Protein AF-A0A2D6M2W5-F1 (afdb_monomer_lite)

Secondary structure (DSSP, 8-state):
----SSHHHHHHHHHHH----HHHHHHHHT--HHHHHHHHTTSS-TTPPP--TTTTTSS-HHHHHHHHS-TTPPPPPPPPSSPPPPPPP--PPPPPGGGSTHHHHHHHHHHHH-TTS-HHHHHHHHT--HHHHHHHHTT-STTGGG-----TTTTTSS-HHHHHHHHHHHHHHHHHHHHHHHHHHTS--------------------------------------------PPP------------------------------------PPP----PPP--------

Structure (mmCIF, N/CA/C/O backbone):
data_AF-A0A2D6M2W5-F1
#
_entry.id   AF-A0A2D6M2W5-F1
#
loop_
_atom_site.group_PDB
_atom_site.id
_atom_site.type_symbol
_atom_site.label_atom_id
_atom_site.label_alt_id
_atom_site.label_comp_id
_atom_site.label_asym_id
_atom_site.label_entity_id
_atom_site.label_seq_id
_atom_site.pdbx_PDB_ins_code
_atom_site.Cartn_x
_atom_site.Cartn_y
_atom_site.Cartn_z
_atom_site.occupancy
_atom_site.B_iso_or_equiv
_atom_site.auth_seq_id
_atom_site.auth_comp_id
_atom_site.auth_asym_id
_atom_site.auth_atom_id
_atom_site.pdbx_PDB_model_num
ATOM 1 N N . MET A 1 1 ? -2.678 -3.634 -17.746 1.00 58.44 1 MET A N 1
ATOM 2 C CA . MET A 1 1 ? -2.059 -4.482 -18.785 1.00 58.44 1 MET A CA 1
ATOM 3 C C . MET A 1 1 ? -0.830 -5.139 -18.174 1.00 58.44 1 MET A C 1
ATOM 5 O O . MET A 1 1 ? -0.305 -4.559 -17.225 1.00 58.44 1 MET A O 1
ATOM 9 N N . PRO A 1 2 ? -0.433 -6.349 -18.601 1.00 66.25 2 PRO A N 1
ATOM 10 C CA . PRO A 1 2 ? 0.830 -6.943 -18.159 1.00 66.25 2 PRO A CA 1
ATOM 11 C C . PRO A 1 2 ? 1.978 -5.961 -18.434 1.00 66.25 2 PRO A C 1
ATOM 13 O O . PRO A 1 2 ? 2.001 -5.336 -19.487 1.00 66.25 2 PRO A O 1
ATOM 16 N N . SER A 1 3 ? 2.867 -5.783 -17.459 1.00 78.00 3 SER A N 1
ATOM 17 C CA . SER A 1 3 ? 4.044 -4.913 -17.564 1.00 78.00 3 SER A CA 1
ATOM 18 C C . SER A 1 3 ? 5.284 -5.786 -17.672 1.00 78.00 3 SER A C 1
ATOM 20 O O . SER A 1 3 ? 5.393 -6.777 -16.943 1.00 78.00 3 SER A O 1
ATOM 22 N N . LEU A 1 4 ? 6.231 -5.402 -18.529 1.00 83.38 4 LEU A N 1
ATOM 23 C CA . LEU A 1 4 ? 7.560 -6.008 -18.546 1.00 83.38 4 LEU A CA 1
ATOM 24 C C . LEU A 1 4 ? 8.272 -5.773 -17.208 1.00 83.38 4 LEU A C 1
ATOM 26 O O . LEU A 1 4 ? 8.123 -4.718 -16.589 1.00 83.38 4 LEU A O 1
ATOM 30 N N . LEU A 1 5 ? 9.052 -6.764 -16.765 1.00 81.81 5 LEU A N 1
ATOM 31 C CA . LEU A 1 5 ? 9.808 -6.683 -15.509 1.00 81.81 5 LEU A CA 1
ATOM 32 C C . LEU A 1 5 ? 11.013 -5.735 -15.628 1.00 81.81 5 LEU A C 1
ATOM 34 O O . LEU A 1 5 ? 11.299 -4.995 -14.691 1.00 81.81 5 LEU A O 1
ATOM 38 N N . MET A 1 6 ? 11.710 -5.754 -16.772 1.00 89.62 6 MET A N 1
ATOM 39 C CA . MET A 1 6 ? 12.883 -4.914 -17.050 1.00 89.62 6 MET A CA 1
ATOM 40 C C . MET A 1 6 ? 12.826 -4.336 -18.477 1.00 89.62 6 MET A C 1
ATOM 42 O O . MET A 1 6 ? 13.515 -4.832 -19.367 1.00 89.62 6 MET A O 1
ATOM 46 N N . PRO A 1 7 ? 12.030 -3.277 -18.718 1.00 90.19 7 PRO A N 1
ATOM 47 C CA . PRO A 1 7 ? 11.733 -2.794 -20.070 1.00 90.19 7 PRO A CA 1
ATOM 48 C C . PRO A 1 7 ? 12.973 -2.339 -20.855 1.00 90.19 7 PRO A C 1
ATOM 50 O O . PRO A 1 7 ? 13.085 -2.638 -22.039 1.00 90.19 7 PRO A O 1
ATOM 53 N N . LYS A 1 8 ? 13.949 -1.685 -20.207 1.00 91.25 8 LYS A N 1
ATOM 54 C CA . LYS A 1 8 ? 15.189 -1.241 -20.876 1.00 91.25 8 LYS A CA 1
ATOM 55 C C . LYS A 1 8 ? 16.110 -2.402 -21.261 1.00 91.25 8 LYS A C 1
ATOM 57 O O . LYS A 1 8 ? 16.621 -2.424 -22.372 1.00 91.25 8 LYS A O 1
ATOM 62 N N . ALA A 1 9 ? 16.294 -3.383 -20.376 1.00 91.75 9 ALA A N 1
ATOM 63 C CA . ALA A 1 9 ? 17.125 -4.556 -20.664 1.00 91.75 9 ALA A CA 1
ATOM 64 C C . ALA A 1 9 ? 16.493 -5.451 -21.742 1.00 91.75 9 ALA A C 1
ATOM 66 O O . ALA A 1 9 ? 17.194 -5.989 -22.595 1.00 91.75 9 ALA A O 1
ATOM 67 N N . THR A 1 10 ? 15.165 -5.580 -21.731 1.00 92.50 10 THR A N 1
ATOM 68 C CA . THR A 1 10 ? 14.427 -6.282 -22.784 1.00 92.50 10 THR A CA 1
ATOM 69 C C . THR A 1 10 ? 14.499 -5.536 -24.117 1.00 92.50 10 THR A C 1
ATOM 71 O O . THR A 1 10 ? 14.680 -6.179 -25.143 1.00 92.50 10 THR A O 1
ATOM 74 N N . ALA A 1 11 ? 14.435 -4.198 -24.118 1.00 93.50 11 ALA A N 1
ATOM 75 C CA . ALA A 1 11 ? 14.618 -3.397 -25.330 1.00 93.50 11 ALA A CA 1
ATOM 76 C C . ALA A 1 11 ? 16.001 -3.607 -25.967 1.00 93.50 11 ALA A C 1
ATOM 78 O O . ALA A 1 11 ? 16.061 -3.863 -27.163 1.00 93.50 11 ALA A O 1
ATOM 79 N N . VAL A 1 12 ? 17.084 -3.577 -25.176 1.00 93.81 12 VAL A N 1
ATOM 80 C CA . VAL A 1 12 ? 18.452 -3.872 -25.660 1.00 93.81 12 VAL A CA 1
ATOM 81 C C . VAL A 1 12 ? 18.497 -5.243 -26.337 1.00 93.81 12 VAL A C 1
ATOM 83 O O . VAL A 1 12 ? 18.949 -5.367 -27.468 1.00 93.81 12 VAL A O 1
ATOM 86 N N . TRP A 1 13 ? 17.947 -6.270 -25.682 1.00 93.69 13 TRP A N 1
ATOM 87 C CA . TRP A 1 13 ? 17.936 -7.616 -26.251 1.00 93.69 13 TRP A CA 1
ATOM 88 C C . TRP A 1 13 ? 17.122 -7.702 -27.551 1.00 93.69 13 TRP A C 1
ATOM 90 O O . TRP A 1 13 ? 17.576 -8.324 -28.507 1.00 93.69 13 TRP A O 1
ATOM 100 N N . LEU A 1 14 ? 15.938 -7.081 -27.602 1.00 93.50 14 LEU A N 1
ATOM 101 C CA . LEU A 1 14 ? 15.069 -7.104 -28.783 1.00 93.50 14 LEU A CA 1
ATOM 102 C C . LEU A 1 14 ? 15.699 -6.380 -29.976 1.00 93.50 14 LEU A C 1
ATOM 104 O O . LEU A 1 14 ? 15.618 -6.897 -31.086 1.00 93.50 14 LEU A O 1
ATOM 108 N N . VAL A 1 15 ? 16.348 -5.236 -29.752 1.00 93.31 15 VAL A N 1
ATOM 109 C CA . VAL A 1 15 ? 17.057 -4.490 -30.804 1.00 93.31 15 VAL A CA 1
ATOM 110 C C . VAL A 1 15 ? 18.187 -5.328 -31.413 1.00 93.31 15 VAL A C 1
ATOM 112 O O . VAL A 1 15 ? 18.347 -5.334 -32.629 1.00 93.31 15 VAL A O 1
ATOM 115 N N . ASP A 1 16 ? 18.918 -6.086 -30.590 1.00 92.00 16 ASP A N 1
ATOM 116 C CA . ASP A 1 16 ? 20.070 -6.872 -31.051 1.00 92.00 16 ASP A CA 1
ATOM 117 C C . ASP A 1 16 ? 19.694 -8.237 -31.661 1.00 92.00 16 ASP A C 1
ATOM 119 O O . ASP A 1 16 ? 20.451 -8.788 -32.462 1.00 92.00 16 ASP A O 1
ATOM 123 N N . ASN A 1 17 ? 18.558 -8.826 -31.262 1.00 92.88 17 ASN A N 1
ATOM 124 C CA . ASN A 1 17 ? 18.219 -10.226 -31.570 1.00 92.88 17 ASN A CA 1
ATOM 125 C C . ASN A 1 17 ? 16.972 -10.405 -32.452 1.00 92.88 17 ASN A C 1
ATOM 127 O O . ASN A 1 17 ? 16.641 -11.545 -32.787 1.00 92.88 17 ASN A O 1
ATOM 131 N N . THR A 1 18 ? 16.266 -9.329 -32.808 1.00 93.31 18 THR A N 1
ATOM 132 C CA . THR A 1 18 ? 15.033 -9.385 -33.617 1.00 93.31 18 THR A CA 1
ATOM 133 C C . THR A 1 18 ? 15.035 -8.318 -34.707 1.00 93.31 18 THR A C 1
ATOM 135 O O . THR A 1 18 ? 15.756 -7.329 -34.610 1.00 93.31 18 THR A O 1
ATOM 138 N N . THR A 1 19 ? 14.205 -8.487 -35.739 1.00 93.44 19 THR A N 1
ATOM 139 C CA . THR A 1 19 ? 14.012 -7.466 -36.791 1.00 93.44 19 THR A CA 1
ATOM 140 C C . THR A 1 19 ? 12.752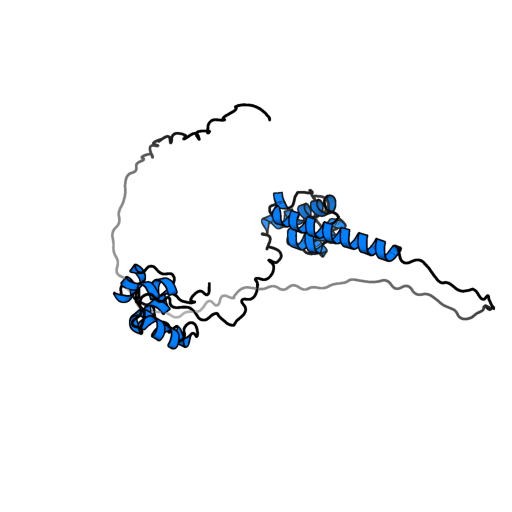 -6.624 -36.576 1.00 93.44 19 THR A C 1
ATOM 142 O O . THR A 1 19 ? 12.166 -6.121 -37.536 1.00 93.44 19 THR A O 1
ATOM 145 N N . LEU A 1 20 ? 12.295 -6.501 -35.327 1.00 93.06 20 LEU A N 1
ATOM 146 C CA . LEU A 1 20 ? 11.132 -5.690 -34.975 1.00 93.06 20 LEU A CA 1
ATOM 147 C C . LEU A 1 20 ? 11.406 -4.201 -35.207 1.00 93.06 20 LEU A C 1
ATOM 149 O O . LEU A 1 20 ? 12.521 -3.709 -35.034 1.00 93.06 20 LEU A O 1
ATOM 153 N N . THR A 1 21 ? 10.362 -3.457 -35.563 1.00 93.94 21 THR A N 1
ATOM 154 C CA . THR A 1 21 ? 10.462 -2.003 -35.722 1.00 93.94 21 THR A CA 1
ATOM 155 C C . THR A 1 21 ? 10.626 -1.310 -34.367 1.00 93.94 21 THR A C 1
ATOM 157 O O . THR A 1 21 ? 10.130 -1.780 -33.337 1.00 93.94 21 THR A O 1
ATOM 160 N N . PHE A 1 22 ? 11.276 -0.143 -34.353 1.00 93.75 22 PHE A N 1
ATOM 161 C CA . PHE A 1 22 ? 11.458 0.629 -33.120 1.00 93.75 22 PHE A CA 1
ATOM 162 C C . PHE A 1 22 ? 10.131 1.014 -32.461 1.00 93.75 22 PHE A C 1
ATOM 164 O O . PHE A 1 22 ? 10.045 1.014 -31.236 1.00 93.75 22 PHE A O 1
ATOM 171 N N . ASP A 1 23 ? 9.081 1.255 -33.250 1.00 93.00 23 ASP A N 1
ATOM 172 C CA . ASP A 1 23 ? 7.743 1.553 -32.734 1.00 93.00 23 ASP A CA 1
ATOM 173 C C . ASP A 1 23 ? 7.098 0.337 -32.052 1.00 93.00 23 ASP A C 1
ATOM 175 O O . ASP A 1 23 ? 6.445 0.485 -31.017 1.00 93.00 23 ASP A O 1
ATOM 179 N N . GLN A 1 24 ? 7.306 -0.877 -32.575 1.00 93.19 24 GLN A N 1
ATOM 180 C CA . GLN A 1 24 ? 6.833 -2.112 -31.939 1.00 93.19 24 GLN A CA 1
ATOM 181 C C . GLN A 1 24 ? 7.523 -2.345 -30.588 1.00 93.19 24 GLN A C 1
ATOM 183 O O . GLN A 1 24 ? 6.852 -2.625 -29.591 1.00 93.19 24 GLN A O 1
ATOM 188 N N . ILE A 1 25 ? 8.848 -2.172 -30.532 1.00 93.12 25 ILE A N 1
ATOM 189 C CA . ILE A 1 25 ? 9.631 -2.319 -29.294 1.00 93.12 25 ILE A CA 1
ATOM 190 C C . ILE A 1 25 ? 9.252 -1.222 -28.285 1.00 93.12 25 ILE A C 1
ATOM 192 O O . ILE A 1 25 ? 9.053 -1.508 -27.104 1.00 93.12 25 ILE A O 1
ATOM 196 N N . ALA A 1 26 ? 9.081 0.020 -28.744 1.00 93.00 26 ALA A N 1
ATOM 197 C CA . ALA A 1 26 ? 8.657 1.157 -27.929 1.00 93.00 26 ALA A CA 1
ATOM 198 C C . ALA A 1 26 ? 7.294 0.910 -27.268 1.00 93.00 26 ALA A C 1
ATOM 200 O O . ALA A 1 26 ? 7.154 1.054 -26.051 1.00 93.00 26 ALA A O 1
ATOM 201 N N . LYS A 1 27 ? 6.302 0.452 -28.044 1.00 91.31 27 LYS A N 1
ATOM 202 C CA . LYS A 1 27 ? 4.967 0.103 -27.532 1.00 91.31 27 LYS A CA 1
ATOM 203 C C . LYS A 1 27 ? 5.020 -1.019 -26.498 1.00 91.31 27 LYS A C 1
ATOM 205 O O . LYS A 1 27 ? 4.376 -0.908 -25.453 1.00 91.31 27 LYS A O 1
ATOM 210 N N . LEU A 1 28 ? 5.801 -2.067 -26.762 1.00 91.19 28 LEU A N 1
ATOM 211 C CA . LEU A 1 28 ? 5.948 -3.215 -25.868 1.00 91.19 28 LEU A CA 1
ATOM 212 C C . LEU A 1 28 ? 6.609 -2.832 -24.536 1.00 91.19 28 LEU A C 1
ATOM 214 O O . LEU A 1 28 ? 6.124 -3.223 -23.474 1.00 91.19 28 LEU A O 1
ATOM 218 N N . CYS A 1 29 ? 7.701 -2.066 -24.593 1.00 91.25 29 CYS A N 1
ATOM 219 C CA . CYS A 1 29 ? 8.474 -1.639 -23.426 1.00 91.25 29 CYS A CA 1
ATOM 220 C C . CYS A 1 29 ? 7.920 -0.381 -22.741 1.00 91.25 29 CYS A C 1
ATOM 222 O O . CYS A 1 29 ? 8.459 0.018 -21.710 1.00 91.25 29 CYS A O 1
ATOM 224 N N . GLN A 1 30 ? 6.864 0.230 -23.295 1.00 91.69 30 GLN A N 1
ATOM 225 C CA . GLN A 1 30 ? 6.338 1.540 -22.892 1.00 91.69 30 GLN A CA 1
ATOM 226 C C . GLN A 1 30 ? 7.442 2.612 -22.805 1.00 91.69 30 GLN A C 1
ATOM 228 O O . GLN A 1 30 ? 7.472 3.424 -21.881 1.00 91.69 30 GLN A O 1
ATOM 233 N N . LEU A 1 31 ? 8.354 2.589 -23.778 1.00 91.75 31 LEU A N 1
ATOM 234 C CA . LEU A 1 31 ? 9.428 3.566 -23.963 1.00 91.75 31 LEU A CA 1
ATOM 235 C C . LEU A 1 31 ? 9.138 4.412 -25.203 1.00 91.75 31 LEU A C 1
ATOM 237 O O . LEU A 1 31 ? 8.327 4.029 -26.045 1.00 91.75 31 LEU A O 1
ATOM 241 N N . HIS A 1 32 ? 9.791 5.564 -25.331 1.00 93.56 32 HIS A N 1
ATOM 242 C CA . HIS A 1 32 ? 9.671 6.367 -26.548 1.00 93.56 32 HIS A CA 1
ATOM 243 C C . HIS A 1 32 ? 10.524 5.763 -27.678 1.00 93.56 32 HIS A C 1
ATOM 245 O O . HIS A 1 32 ? 11.599 5.224 -27.421 1.00 93.56 32 HIS A O 1
ATOM 251 N N . SER A 1 33 ? 10.106 5.891 -28.943 1.00 92.81 33 SER A N 1
ATOM 252 C CA . SER A 1 33 ? 10.871 5.374 -30.095 1.00 92.81 33 SER A CA 1
ATOM 253 C C . SER A 1 33 ? 12.293 5.947 -30.171 1.00 92.81 33 SER A C 1
ATOM 255 O O . SER A 1 33 ? 13.232 5.222 -30.480 1.00 92.81 33 SER A O 1
ATOM 257 N N . LEU A 1 34 ? 12.474 7.213 -29.776 1.00 93.62 34 LEU A N 1
ATOM 258 C CA . LEU A 1 34 ? 13.795 7.848 -29.628 1.00 93.62 34 LEU A CA 1
ATOM 259 C C . LEU A 1 34 ? 14.687 7.174 -28.572 1.00 93.62 34 LEU A C 1
ATOM 261 O O . LEU A 1 34 ? 15.896 7.122 -28.754 1.00 93.62 34 LEU A O 1
ATOM 265 N N . GLU A 1 35 ? 14.121 6.648 -27.480 1.00 91.75 35 GLU A N 1
ATOM 266 C CA . GLU A 1 35 ? 14.911 5.908 -26.485 1.00 91.75 35 GLU A CA 1
ATOM 267 C C . GLU A 1 35 ? 15.369 4.562 -27.048 1.00 91.75 35 GLU A C 1
ATOM 269 O O . GLU A 1 35 ? 16.492 4.142 -26.790 1.00 91.75 35 GLU A O 1
ATOM 274 N N . ILE A 1 36 ? 14.522 3.900 -27.843 1.00 93.81 36 ILE A N 1
ATOM 275 C CA . ILE A 1 36 ? 14.887 2.663 -28.545 1.00 93.81 36 ILE A CA 1
ATOM 276 C C . ILE A 1 36 ? 15.967 2.938 -29.595 1.00 93.81 36 ILE A C 1
ATOM 278 O O . ILE A 1 36 ? 16.919 2.171 -29.698 1.00 93.81 36 ILE A O 1
ATOM 282 N N . GLN A 1 37 ? 15.865 4.055 -30.316 1.00 93.75 37 GLN A N 1
ATOM 283 C CA . GLN A 1 37 ? 16.897 4.491 -31.253 1.00 93.75 37 GLN A CA 1
ATOM 284 C C . GLN A 1 37 ? 18.224 4.767 -30.531 1.00 93.75 37 GLN A C 1
ATOM 286 O O . GLN A 1 37 ? 19.250 4.240 -30.935 1.00 93.75 37 GLN A O 1
ATOM 291 N N . ALA A 1 38 ? 18.205 5.486 -29.407 1.00 92.19 38 ALA A N 1
ATOM 292 C CA . ALA A 1 38 ? 19.409 5.740 -28.612 1.00 92.19 38 ALA A CA 1
ATOM 293 C C . ALA A 1 38 ? 20.012 4.458 -27.996 1.00 92.19 38 ALA A C 1
ATOM 295 O O . ALA A 1 38 ? 21.214 4.387 -27.739 1.00 92.19 38 ALA A O 1
ATOM 296 N N . ILE A 1 39 ? 19.192 3.428 -27.749 1.00 91.56 39 ILE A N 1
ATOM 297 C CA . ILE A 1 39 ? 19.657 2.086 -27.367 1.00 91.56 39 ILE A CA 1
ATOM 298 C C . ILE A 1 39 ? 20.338 1.391 -28.553 1.00 91.56 39 ILE A C 1
ATOM 300 O O . ILE A 1 39 ? 21.408 0.816 -28.359 1.00 91.56 39 ILE A O 1
ATOM 304 N N . ALA A 1 40 ? 19.752 1.475 -29.751 1.00 90.69 40 ALA A N 1
ATOM 305 C CA . ALA A 1 40 ? 20.322 0.927 -30.983 1.00 90.69 40 ALA A CA 1
ATOM 306 C C . ALA A 1 40 ? 21.644 1.610 -31.372 1.00 90.69 40 ALA A C 1
ATOM 308 O O . ALA A 1 40 ? 22.578 0.945 -31.810 1.00 90.69 40 ALA A O 1
ATOM 309 N N . ASP A 1 41 ? 21.746 2.919 -31.134 1.00 90.94 41 ASP A N 1
ATOM 310 C CA . ASP A 1 41 ? 22.959 3.713 -31.350 1.00 90.94 41 ASP A CA 1
ATOM 311 C C . ASP A 1 41 ? 24.025 3.484 -30.252 1.00 90.94 41 ASP A C 1
ATOM 313 O O . ASP A 1 41 ? 25.157 3.955 -30.367 1.00 90.94 41 ASP A O 1
ATOM 317 N N . GLY A 1 42 ? 23.694 2.747 -29.182 1.00 87.31 42 GLY A N 1
ATOM 318 C CA . GLY A 1 42 ? 24.618 2.405 -28.094 1.00 87.31 42 GLY A CA 1
ATOM 319 C C . GLY A 1 42 ? 24.831 3.500 -27.038 1.00 87.31 42 GLY A C 1
ATOM 320 O O . GLY A 1 42 ? 25.660 3.340 -26.141 1.00 87.31 42 GLY A O 1
ATOM 321 N N . GLU A 1 43 ? 24.087 4.607 -27.102 1.00 83.12 43 GLU A N 1
ATOM 322 C CA . GLU A 1 43 ? 24.263 5.779 -26.231 1.00 83.12 43 GLU A CA 1
ATOM 323 C C . GLU A 1 43 ? 23.738 5.528 -24.805 1.00 83.12 43 GLU A C 1
ATOM 325 O O . GLU A 1 43 ? 24.380 5.884 -23.817 1.00 83.12 43 GLU A O 1
ATOM 330 N N . VAL A 1 44 ? 22.585 4.859 -24.681 1.00 74.75 44 VAL A N 1
ATOM 331 C CA . VAL A 1 44 ? 21.884 4.652 -23.393 1.00 74.75 44 VAL A CA 1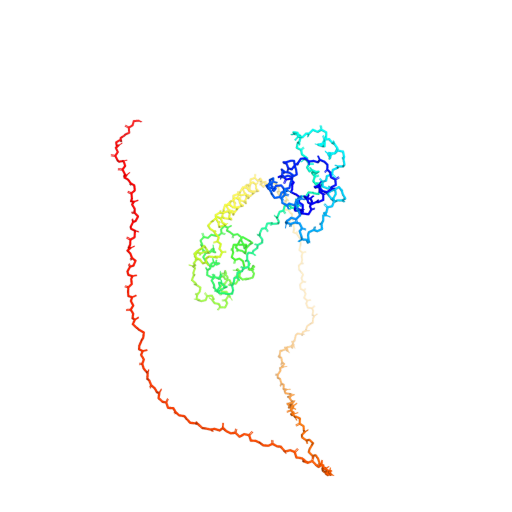
ATOM 332 C C . VAL A 1 44 ? 22.120 3.252 -22.808 1.00 74.75 44 VAL A C 1
ATOM 334 O O . VAL A 1 44 ? 21.904 3.021 -21.617 1.00 74.75 44 VAL A O 1
ATOM 337 N N . SER A 1 45 ? 22.583 2.304 -23.623 1.00 68.69 45 SER A N 1
ATOM 338 C CA . SER A 1 45 ? 22.782 0.898 -23.241 1.00 68.69 45 SER A CA 1
ATOM 339 C C . SER A 1 45 ? 24.138 0.615 -22.586 1.00 68.69 45 SER A C 1
ATOM 341 O O . SER A 1 45 ? 24.380 -0.512 -22.152 1.00 68.69 45 SER A O 1
ATOM 343 N N . SER A 1 46 ? 25.001 1.627 -22.448 1.00 74.06 46 SER A N 1
ATOM 344 C CA . SER A 1 46 ? 26.313 1.520 -21.800 1.00 74.06 46 SER A CA 1
ATOM 345 C C . SER A 1 46 ? 26.187 1.002 -20.356 1.00 74.06 46 SER A C 1
ATOM 347 O O . SER A 1 46 ? 25.911 1.754 -19.425 1.00 74.06 46 SER A O 1
ATOM 349 N N . GLY A 1 47 ? 26.374 -0.310 -20.172 1.00 79.75 47 GLY A N 1
ATOM 350 C CA . GLY A 1 47 ? 26.303 -1.003 -18.879 1.00 79.75 47 GLY A CA 1
ATOM 351 C C . GLY A 1 47 ? 25.016 -1.792 -18.603 1.00 79.75 47 GLY A C 1
ATOM 352 O O . GLY A 1 47 ? 24.916 -2.412 -17.543 1.00 79.75 47 GLY A O 1
ATOM 353 N N . ILE A 1 48 ? 24.045 -1.820 -19.524 1.00 84.69 48 ILE A N 1
ATOM 354 C CA . ILE A 1 48 ? 22.822 -2.627 -19.386 1.00 84.69 48 ILE A CA 1
ATOM 355 C C . ILE A 1 48 ? 22.993 -3.935 -20.162 1.00 84.69 48 ILE A C 1
ATOM 357 O O . ILE A 1 48 ? 23.099 -3.936 -21.384 1.00 84.69 48 ILE A O 1
ATOM 361 N N . ILE A 1 49 ? 22.985 -5.064 -19.453 1.00 87.06 49 ILE A N 1
ATOM 362 C CA . ILE A 1 49 ? 23.015 -6.393 -20.073 1.00 87.06 49 ILE A CA 1
ATOM 363 C C . ILE A 1 49 ? 21.611 -6.716 -20.596 1.00 87.06 49 ILE A C 1
ATOM 365 O O . ILE A 1 49 ? 20.645 -6.696 -19.828 1.00 87.06 49 ILE A O 1
ATOM 369 N N . GLY A 1 50 ? 21.504 -7.011 -21.894 1.00 88.62 50 GLY A N 1
ATOM 370 C CA . GLY A 1 50 ? 20.248 -7.407 -22.526 1.00 88.62 50 GLY A CA 1
ATOM 371 C C . GLY A 1 50 ? 19.667 -8.672 -21.890 1.00 88.62 50 GLY A C 1
ATOM 372 O O . GLY A 1 50 ? 20.375 -9.662 -21.702 1.00 88.62 50 GLY A O 1
ATOM 373 N N . LEU A 1 51 ? 18.376 -8.640 -21.557 1.00 89.75 51 LEU A N 1
ATOM 374 C CA . LEU A 1 51 ? 17.665 -9.767 -20.953 1.00 89.75 51 LEU A CA 1
ATOM 375 C C . LEU A 1 51 ? 16.660 -10.355 -21.943 1.00 89.75 51 LEU A C 1
ATOM 377 O O . LEU A 1 51 ? 15.742 -9.656 -22.373 1.00 89.75 51 LEU A O 1
ATOM 381 N N . ASP A 1 52 ? 16.802 -11.648 -22.235 1.00 92.00 52 ASP A N 1
ATOM 382 C CA . ASP A 1 52 ? 15.926 -12.378 -23.153 1.00 92.00 52 ASP A CA 1
ATOM 383 C C . ASP A 1 52 ? 14.487 -12.512 -22.596 1.00 92.00 52 ASP A C 1
ATOM 385 O O . ASP A 1 52 ? 14.273 -13.212 -21.596 1.00 92.00 52 ASP A O 1
ATOM 389 N N . PRO A 1 53 ? 13.475 -11.889 -23.234 1.00 89.69 53 PRO A N 1
ATOM 390 C CA . PRO A 1 53 ? 12.077 -11.985 -22.819 1.00 89.69 53 PRO A CA 1
ATOM 391 C C . PRO A 1 53 ? 11.442 -13.358 -23.087 1.00 89.69 53 PRO A C 1
ATOM 393 O O . PRO A 1 53 ? 10.435 -13.688 -22.453 1.00 89.69 53 PRO A O 1
ATOM 396 N N . ILE A 1 54 ? 12.010 -14.167 -23.990 1.00 90.75 54 ILE A N 1
ATOM 397 C CA . ILE A 1 54 ? 11.549 -15.530 -24.285 1.00 90.75 54 ILE A CA 1
ATOM 398 C C . ILE A 1 54 ? 11.952 -16.456 -23.142 1.00 90.75 54 ILE A C 1
ATOM 400 O O . ILE A 1 54 ? 11.112 -17.159 -22.580 1.00 90.75 54 ILE A O 1
ATOM 404 N N . SER A 1 55 ? 13.225 -16.404 -22.742 1.00 89.12 55 SER A N 1
ATOM 405 C CA . SER A 1 55 ? 13.741 -17.166 -21.599 1.00 89.12 55 SER A CA 1
ATOM 406 C C . SER A 1 55 ? 13.032 -16.804 -20.288 1.00 89.12 55 SER A C 1
ATOM 408 O O . SER A 1 55 ? 12.828 -17.664 -19.434 1.00 89.12 55 SER A O 1
ATOM 410 N N . ASN A 1 56 ? 12.589 -15.549 -20.147 1.00 84.88 56 ASN A N 1
ATOM 411 C CA . ASN A 1 56 ? 11.807 -15.081 -19.000 1.00 84.88 56 ASN A CA 1
ATOM 412 C C . ASN A 1 56 ? 10.312 -15.459 -19.056 1.00 84.88 56 ASN A C 1
ATOM 414 O O . ASN A 1 56 ? 9.563 -15.113 -18.140 1.00 84.88 56 ASN A O 1
ATOM 418 N N . GLY A 1 57 ? 9.855 -16.120 -20.126 1.00 86.62 57 GLY A N 1
ATOM 419 C CA . GLY A 1 57 ? 8.454 -16.502 -20.317 1.00 86.62 57 GLY A CA 1
ATOM 420 C C . GLY A 1 57 ? 7.499 -15.313 -20.470 1.00 86.62 57 GLY A C 1
ATOM 421 O O . GLY A 1 57 ? 6.321 -15.434 -20.139 1.00 86.62 57 GLY A O 1
ATOM 422 N N . GLN A 1 58 ? 7.999 -14.158 -20.921 1.00 87.69 58 GLN A N 1
ATOM 423 C CA . GLN A 1 58 ? 7.210 -12.939 -21.145 1.00 87.69 58 GLN A CA 1
ATOM 424 C C . GLN A 1 58 ? 6.735 -12.820 -22.599 1.00 87.69 58 GLN A C 1
ATOM 426 O O . GLN A 1 58 ? 5.655 -12.279 -22.837 1.00 87.69 58 GLN A O 1
ATOM 431 N N . LEU A 1 59 ? 7.505 -13.365 -23.549 1.00 89.94 59 LEU A N 1
ATOM 432 C CA . LEU A 1 59 ? 7.170 -13.457 -24.974 1.00 89.94 59 LEU A CA 1
ATOM 433 C C . LEU A 1 59 ? 7.335 -14.884 -25.497 1.00 89.94 59 LEU A C 1
ATOM 435 O O . LEU A 1 59 ? 8.156 -15.652 -24.996 1.00 89.94 59 LEU A O 1
ATOM 439 N N . THR A 1 60 ? 6.578 -15.235 -26.536 1.00 90.94 60 THR A N 1
ATOM 440 C CA . THR A 1 60 ? 6.815 -16.461 -27.306 1.00 90.94 60 THR A CA 1
ATOM 441 C C . THR A 1 60 ? 7.636 -16.145 -28.552 1.00 90.94 60 THR A C 1
ATOM 443 O O . THR A 1 60 ? 7.562 -15.054 -29.116 1.00 90.94 60 THR A O 1
ATOM 446 N N . ARG A 1 61 ? 8.414 -17.125 -29.025 1.00 91.12 61 ARG A N 1
ATOM 447 C CA . ARG A 1 61 ? 9.139 -16.992 -30.297 1.00 91.12 61 ARG A CA 1
ATOM 448 C C . ARG A 1 61 ? 8.187 -16.853 -31.489 1.00 91.12 61 ARG A C 1
ATOM 450 O O . ARG A 1 61 ? 8.495 -16.129 -32.424 1.00 91.12 61 ARG A O 1
ATOM 457 N N . GLU A 1 62 ? 7.036 -17.519 -31.434 1.00 91.12 62 GLU A N 1
ATOM 458 C CA . GLU A 1 62 ? 5.985 -17.430 -32.457 1.00 91.12 62 GLU A CA 1
ATOM 459 C C . GLU A 1 62 ? 5.454 -16.000 -32.605 1.00 91.12 62 GLU A C 1
ATOM 461 O O . GLU A 1 62 ? 5.251 -15.530 -33.721 1.00 91.12 62 GLU A O 1
ATOM 466 N N . GLU A 1 63 ? 5.290 -15.293 -31.486 1.00 90.81 63 GLU A N 1
ATOM 467 C CA . GLU A 1 63 ? 4.810 -13.914 -31.468 1.00 90.81 63 GLU A CA 1
ATOM 468 C C . GLU A 1 63 ? 5.822 -12.939 -32.079 1.00 90.81 63 GLU A C 1
ATOM 470 O O . GLU A 1 63 ? 5.446 -12.063 -32.855 1.00 90.81 63 GLU A O 1
ATOM 475 N N . ILE A 1 64 ? 7.116 -13.123 -31.792 1.00 91.69 64 ILE A N 1
ATOM 476 C CA . ILE A 1 64 ? 8.181 -12.322 -32.411 1.00 91.69 64 ILE A CA 1
ATOM 477 C C . ILE A 1 64 ? 8.167 -12.523 -33.929 1.00 91.69 64 ILE A C 1
ATOM 479 O O . ILE A 1 64 ? 8.086 -11.545 -34.662 1.00 91.69 64 ILE A O 1
ATOM 483 N N . VAL A 1 65 ? 8.138 -13.773 -34.403 1.00 92.62 65 VAL A N 1
ATOM 484 C CA . VAL A 1 65 ? 8.121 -14.083 -35.845 1.00 92.62 65 VAL A CA 1
ATOM 485 C C . VAL A 1 65 ? 6.879 -13.510 -36.540 1.00 92.62 65 VAL A C 1
ATOM 487 O O . VAL A 1 65 ? 6.967 -13.016 -37.664 1.00 92.62 65 VAL A O 1
ATOM 490 N N . ARG A 1 66 ? 5.713 -13.534 -35.877 1.00 92.50 66 ARG A N 1
ATOM 491 C CA . ARG A 1 66 ? 4.478 -12.917 -36.387 1.00 92.50 66 ARG A CA 1
ATOM 492 C C . ARG A 1 66 ? 4.650 -11.412 -36.602 1.00 92.50 66 ARG A C 1
ATOM 494 O O . ARG A 1 66 ? 4.228 -10.899 -37.635 1.00 92.50 66 ARG A O 1
ATOM 501 N N . CYS A 1 67 ? 5.262 -10.723 -35.642 1.00 91.94 67 CYS A N 1
ATOM 502 C CA . CYS A 1 67 ? 5.463 -9.275 -35.686 1.00 91.94 67 CYS A CA 1
ATOM 503 C C . CYS A 1 67 ? 6.657 -8.848 -36.555 1.00 91.94 67 CYS A C 1
ATOM 505 O O . CYS A 1 67 ? 6.653 -7.735 -37.072 1.00 91.94 67 CYS A O 1
ATOM 507 N N . GLU A 1 68 ? 7.643 -9.719 -36.780 1.00 91.31 68 GLU A N 1
ATOM 508 C CA . GLU A 1 68 ? 8.726 -9.488 -37.749 1.00 91.31 68 GLU A CA 1
ATOM 509 C C . GLU A 1 68 ? 8.207 -9.473 -39.197 1.00 91.31 68 GLU A C 1
ATOM 511 O O . GLU A 1 68 ? 8.735 -8.747 -40.038 1.00 91.31 68 GLU A O 1
ATOM 516 N N . GLY A 1 69 ? 7.157 -10.248 -39.493 1.00 90.69 69 GLY A N 1
ATOM 517 C CA . GLY A 1 69 ? 6.520 -10.282 -40.812 1.00 90.69 69 GLY A CA 1
ATOM 518 C C . GLY A 1 69 ? 5.535 -9.140 -41.087 1.00 90.69 69 GLY A C 1
ATOM 519 O O . GLY A 1 69 ? 5.186 -8.914 -42.246 1.00 90.69 69 GLY A O 1
ATOM 520 N N . ASP A 1 70 ? 5.083 -8.425 -40.053 1.00 91.75 70 ASP A N 1
ATOM 521 C CA . ASP A 1 70 ? 4.114 -7.332 -40.166 1.00 91.75 70 ASP A CA 1
ATOM 522 C C . ASP A 1 70 ? 4.529 -6.139 -39.283 1.00 91.75 70 ASP A C 1
ATOM 524 O O . ASP A 1 70 ? 4.336 -6.178 -38.065 1.00 91.75 70 ASP A O 1
ATOM 528 N N . PRO A 1 71 ? 5.038 -5.039 -39.869 1.00 87.19 71 PRO A N 1
ATOM 529 C CA . PRO A 1 71 ? 5.492 -3.873 -39.111 1.00 87.19 71 PRO A CA 1
ATOM 530 C C . PRO A 1 71 ? 4.350 -3.111 -38.421 1.00 87.19 71 PRO A C 1
ATOM 532 O O . PRO A 1 71 ? 4.608 -2.273 -37.558 1.00 87.19 71 PRO A O 1
ATOM 535 N N . THR A 1 72 ? 3.090 -3.363 -38.795 1.00 87.81 72 THR A N 1
ATOM 536 C CA . THR A 1 72 ? 1.916 -2.727 -38.175 1.00 87.81 72 THR A CA 1
ATOM 537 C C . THR A 1 72 ? 1.366 -3.520 -36.993 1.00 87.81 72 THR A C 1
ATOM 539 O O . THR A 1 72 ? 0.597 -2.977 -36.196 1.00 87.81 72 THR A O 1
ATOM 542 N N . ALA A 1 73 ? 1.775 -4.783 -36.849 1.00 87.75 73 ALA A N 1
ATOM 543 C CA . ALA A 1 73 ? 1.336 -5.649 -35.770 1.00 87.75 73 ALA A CA 1
ATOM 544 C C . ALA A 1 73 ? 1.929 -5.217 -34.424 1.00 87.75 73 ALA A C 1
ATOM 546 O O . ALA A 1 73 ? 3.107 -4.882 -34.320 1.00 87.75 73 ALA A O 1
ATOM 547 N N . GLU A 1 74 ? 1.122 -5.271 -33.367 1.00 87.62 74 GLU A N 1
ATOM 548 C CA . GLU A 1 74 ? 1.580 -5.007 -32.003 1.00 87.62 74 GLU A CA 1
ATOM 549 C C . GLU A 1 74 ? 2.001 -6.316 -31.326 1.00 87.62 74 GLU A C 1
ATOM 551 O O . GLU A 1 74 ? 1.323 -7.338 -31.469 1.00 87.62 74 GLU A O 1
ATOM 556 N N . VAL A 1 75 ? 3.138 -6.281 -30.623 1.00 88.94 75 VAL A N 1
ATOM 557 C CA . VAL A 1 75 ? 3.676 -7.422 -29.870 1.00 88.94 75 VAL A CA 1
ATOM 558 C C . VAL A 1 75 ? 2.948 -7.513 -28.532 1.00 88.94 75 VAL A C 1
ATOM 560 O O . VAL A 1 75 ? 2.992 -6.573 -27.734 1.00 88.94 75 VAL A O 1
ATOM 563 N N . GLU A 1 76 ? 2.302 -8.645 -28.265 1.00 87.75 76 GLU A N 1
ATOM 564 C CA . GLU A 1 76 ? 1.560 -8.866 -27.026 1.00 87.75 76 GLU A CA 1
ATOM 565 C C . GLU A 1 76 ? 2.347 -9.713 -26.016 1.00 87.75 76 GLU A C 1
ATOM 567 O O . GLU A 1 76 ? 2.905 -10.766 -26.325 1.00 87.75 76 GLU A O 1
ATOM 572 N N . LEU A 1 77 ? 2.353 -9.270 -24.755 1.00 88.00 77 LEU A N 1
ATOM 573 C CA . LEU A 1 77 ? 2.935 -10.032 -23.650 1.00 88.00 77 LEU A CA 1
ATOM 574 C C . LEU A 1 77 ? 2.057 -11.221 -23.271 1.00 88.00 77 LEU A C 1
ATOM 576 O O . LEU A 1 77 ? 0.828 -11.116 -23.175 1.00 88.00 77 LEU A O 1
ATOM 580 N N . ILE A 1 78 ? 2.707 -12.325 -22.911 1.00 86.19 78 ILE A N 1
ATOM 581 C CA . ILE A 1 78 ? 2.029 -13.477 -22.323 1.00 86.19 78 ILE A CA 1
ATOM 582 C C . ILE A 1 78 ? 1.369 -13.032 -21.013 1.00 86.19 78 ILE A C 1
ATOM 584 O O . ILE A 1 78 ? 2.011 -12.478 -20.117 1.00 86.19 78 ILE A O 1
ATOM 588 N N . LYS A 1 79 ? 0.062 -13.287 -20.876 1.00 74.38 79 LYS A N 1
ATOM 589 C CA . LYS A 1 79 ? -0.658 -13.032 -19.623 1.00 74.38 79 LYS A CA 1
ATOM 590 C C . LYS A 1 79 ? -0.082 -13.953 -18.543 1.00 74.38 79 LYS A C 1
ATOM 592 O O . LYS A 1 79 ? -0.186 -15.172 -18.698 1.00 74.38 79 LYS A O 1
ATOM 597 N N . PRO A 1 80 ? 0.502 -13.420 -17.453 1.00 66.38 80 PRO A N 1
ATOM 598 C CA . PRO A 1 80 ? 1.047 -14.268 -16.407 1.00 66.38 80 PRO A CA 1
ATOM 599 C C . PRO A 1 80 ? -0.079 -15.118 -15.810 1.00 66.38 80 PRO A C 1
ATOM 601 O O . PRO A 1 80 ? -1.093 -14.593 -15.355 1.00 66.38 80 PRO A O 1
ATOM 604 N N . TYR A 1 81 ? 0.111 -16.439 -15.808 1.00 61.34 81 TYR A N 1
ATOM 605 C CA . TYR A 1 81 ? -0.827 -17.403 -15.217 1.00 61.34 81 TYR A CA 1
ATOM 606 C C . TYR A 1 81 ? -0.894 -17.296 -13.683 1.00 61.34 81 TYR A C 1
ATOM 608 O O . TYR A 1 81 ? -1.791 -17.847 -13.049 1.00 61.34 81 TYR A O 1
ATOM 616 N N . ILE A 1 82 ? 0.050 -16.578 -13.066 1.00 69.50 82 ILE A N 1
ATOM 617 C CA . ILE A 1 82 ? 0.107 -16.418 -11.616 1.00 69.50 82 ILE A CA 1
ATOM 618 C C . ILE A 1 82 ? -0.915 -15.349 -11.201 1.00 69.50 82 ILE A C 1
ATOM 620 O O . ILE A 1 82 ? -0.746 -14.180 -11.561 1.00 69.50 82 ILE A O 1
ATOM 624 N N . PRO A 1 83 ? -1.961 -15.709 -10.432 1.00 65.88 83 PRO A N 1
ATOM 625 C CA . PRO A 1 83 ? -2.909 -14.733 -9.921 1.00 65.88 83 PRO A CA 1
ATOM 626 C C . PRO A 1 83 ? -2.166 -13.759 -9.007 1.00 65.88 83 PRO A C 1
ATOM 628 O O . PRO A 1 83 ? -1.575 -14.160 -8.003 1.00 65.88 83 PRO A O 1
ATOM 631 N N . VAL A 1 84 ? -2.186 -12.475 -9.367 1.00 68.69 84 VAL A N 1
ATOM 632 C CA . VAL A 1 84 ? -1.636 -11.404 -8.532 1.00 68.69 84 VAL A CA 1
ATOM 633 C C . VAL A 1 84 ? -2.373 -11.441 -7.189 1.00 68.69 84 VAL A C 1
ATOM 635 O O . VAL A 1 84 ? -3.597 -11.288 -7.180 1.00 68.69 84 VAL A O 1
ATOM 638 N N . PRO A 1 85 ? -1.683 -11.658 -6.054 1.00 70.25 85 PRO A N 1
ATOM 639 C CA . PRO A 1 85 ? -2.337 -11.656 -4.755 1.00 70.25 85 PRO A CA 1
ATOM 640 C C . PRO A 1 85 ? -2.964 -10.285 -4.503 1.00 70.25 85 PRO A C 1
ATOM 642 O O . PRO A 1 85 ? -2.273 -9.265 -4.561 1.00 70.25 85 PRO A O 1
ATOM 645 N N . GLU A 1 86 ? -4.262 -10.248 -4.206 1.00 74.56 86 GLU A N 1
ATOM 646 C CA . GLU A 1 86 ? -4.916 -9.009 -3.795 1.00 74.56 86 GLU A CA 1
ATOM 647 C C . GLU A 1 86 ? -4.199 -8.435 -2.565 1.00 74.56 86 GLU A C 1
ATOM 649 O O . GLU A 1 86 ? -3.880 -9.152 -1.607 1.00 74.56 86 GLU A O 1
ATOM 654 N N . ALA A 1 87 ? -3.910 -7.131 -2.597 1.00 70.94 87 ALA A N 1
ATOM 655 C CA . ALA A 1 87 ? -3.213 -6.460 -1.511 1.00 70.94 87 ALA A CA 1
ATOM 656 C C . ALA A 1 87 ? -3.969 -6.682 -0.192 1.00 70.94 87 ALA A C 1
ATOM 658 O O . ALA A 1 87 ? -5.149 -6.342 -0.069 1.00 70.94 87 ALA A O 1
ATOM 659 N N . LYS A 1 88 ? -3.280 -7.252 0.806 1.00 68.94 88 LYS A N 1
ATOM 660 C CA . LYS A 1 88 ? -3.850 -7.505 2.135 1.00 68.94 88 LYS A CA 1
ATOM 661 C C . LYS A 1 88 ? -4.487 -6.219 2.678 1.00 68.94 88 LYS A C 1
ATOM 663 O O . LYS A 1 88 ? -3.915 -5.137 2.497 1.00 68.94 88 LYS A O 1
ATOM 668 N N . PRO A 1 89 ? -5.636 -6.309 3.374 1.00 64.81 89 PRO A N 1
ATOM 669 C CA . PRO A 1 89 ? -6.268 -5.136 3.954 1.00 64.81 89 PRO A CA 1
ATOM 670 C C . PRO A 1 89 ? -5.254 -4.413 4.838 1.00 64.81 89 PRO A C 1
ATOM 672 O O . PRO A 1 89 ? -4.610 -5.038 5.684 1.00 64.81 89 PRO A O 1
ATOM 675 N N . LYS A 1 90 ? -5.099 -3.103 4.610 1.00 67.62 90 LYS A N 1
ATOM 676 C CA . LYS A 1 90 ? -4.182 -2.251 5.372 1.00 67.62 90 LYS A CA 1
ATOM 677 C C . LYS A 1 90 ? -4.446 -2.483 6.864 1.00 67.62 90 LYS A C 1
ATOM 679 O O . LYS A 1 90 ? -5.539 -2.197 7.355 1.00 67.62 90 LYS A O 1
ATOM 684 N N . GLY A 1 91 ? -3.467 -3.076 7.548 1.00 68.56 91 GLY A N 1
ATOM 685 C CA . GLY A 1 91 ? -3.517 -3.314 8.987 1.00 68.56 91 GLY A CA 1
ATOM 686 C C . GLY A 1 91 ? -3.547 -2.001 9.769 1.00 68.56 91 GLY A C 1
ATOM 687 O O . GLY A 1 91 ? -3.497 -0.913 9.192 1.00 68.56 91 GLY A O 1
ATOM 688 N N . ALA A 1 92 ? -3.624 -2.098 11.097 1.00 68.56 92 ALA A N 1
ATOM 689 C CA . ALA A 1 92 ? -3.536 -0.926 11.962 1.00 68.56 92 ALA A CA 1
ATOM 690 C C . ALA A 1 92 ? -2.269 -0.116 11.627 1.00 68.56 92 ALA A C 1
ATOM 692 O O . ALA A 1 92 ? -1.164 -0.662 11.618 1.00 68.56 92 ALA A O 1
ATOM 693 N N . ARG A 1 93 ? -2.436 1.176 11.314 1.00 77.38 93 ARG A N 1
ATOM 694 C CA . ARG A 1 93 ? -1.314 2.060 10.974 1.00 77.38 93 ARG A CA 1
ATOM 695 C C . ARG A 1 93 ? -0.421 2.230 12.203 1.00 77.38 93 ARG A C 1
ATOM 697 O O . ARG A 1 93 ? -0.921 2.437 13.310 1.00 77.38 93 ARG A O 1
ATOM 704 N N . TYR A 1 94 ? 0.896 2.164 12.010 1.00 77.62 94 TYR A N 1
ATOM 705 C CA . TYR A 1 94 ? 1.847 2.485 13.069 1.00 77.62 94 TYR A CA 1
ATOM 706 C C . TYR A 1 94 ? 1.624 3.928 13.537 1.00 77.62 94 TYR A C 1
ATOM 708 O O . TYR A 1 94 ? 1.589 4.851 12.725 1.00 77.62 94 TYR A O 1
ATOM 716 N N . THR A 1 95 ? 1.451 4.125 14.844 1.00 82.50 95 THR A N 1
ATOM 717 C CA . THR A 1 95 ? 1.294 5.464 15.421 1.00 82.50 95 THR A CA 1
ATOM 718 C C . THR A 1 95 ? 2.637 5.941 15.973 1.00 82.50 95 THR A C 1
ATOM 720 O O . THR A 1 95 ? 3.199 5.253 16.839 1.00 82.50 95 THR A O 1
ATOM 723 N N . PRO A 1 96 ? 3.140 7.108 15.532 1.00 87.69 96 PRO A N 1
ATOM 724 C CA . PRO A 1 96 ? 4.390 7.662 16.042 1.00 87.69 96 PRO A CA 1
ATOM 725 C C . PRO A 1 96 ? 4.292 7.947 17.546 1.00 87.69 96 PRO A C 1
ATOM 727 O O . PRO A 1 96 ? 3.201 8.187 18.068 1.00 87.69 96 PRO A O 1
ATOM 730 N N . ILE A 1 97 ? 5.435 7.920 18.239 1.00 86.12 97 ILE A N 1
ATOM 731 C CA . ILE A 1 97 ? 5.525 8.066 19.703 1.00 86.12 97 ILE A CA 1
ATOM 732 C C . ILE A 1 97 ? 4.833 9.338 20.209 1.00 86.12 97 ILE A C 1
ATOM 734 O O . ILE A 1 97 ? 4.061 9.264 21.161 1.00 86.12 97 ILE A O 1
ATOM 738 N N . SER A 1 98 ? 4.995 10.457 19.498 1.00 87.62 98 SER A N 1
ATOM 739 C CA . SER A 1 98 ? 4.404 11.754 19.843 1.00 87.62 98 SER A CA 1
ATOM 740 C C . SER A 1 98 ? 2.878 11.707 19.938 1.00 87.62 98 SER A C 1
ATOM 742 O O . SER A 1 98 ? 2.299 12.387 20.772 1.00 87.62 98 SER A O 1
ATOM 744 N N . LYS A 1 99 ? 2.232 10.856 19.128 1.00 88.19 99 LYS A N 1
ATOM 745 C CA . LYS A 1 99 ? 0.770 10.711 19.071 1.00 88.19 99 LYS A CA 1
ATOM 746 C C . LYS A 1 99 ? 0.229 9.571 19.940 1.00 88.19 99 LYS A C 1
ATOM 748 O O . LYS A 1 99 ? -0.957 9.252 19.882 1.00 88.19 99 LYS A O 1
ATOM 753 N N . ARG A 1 100 ? 1.074 8.879 20.719 1.00 90.38 100 ARG A N 1
ATOM 754 C CA . ARG A 1 100 ? 0.611 7.762 21.569 1.00 90.38 100 ARG A CA 1
ATOM 755 C C . ARG A 1 100 ? -0.184 8.243 22.778 1.00 90.38 100 ARG A C 1
ATOM 757 O O . ARG A 1 100 ? -1.123 7.554 23.170 1.00 90.38 100 ARG A O 1
ATOM 764 N N . ASN A 1 101 ? 0.147 9.420 23.304 1.00 89.94 101 ASN A N 1
ATOM 765 C CA . ASN A 1 101 ? -0.571 10.037 24.420 1.00 89.94 101 ASN A CA 1
ATOM 766 C C . ASN A 1 101 ? -1.988 10.486 24.028 1.00 89.94 101 ASN A C 1
ATOM 768 O O . ASN A 1 101 ? -2.870 10.488 24.877 1.00 89.94 101 ASN A O 1
ATOM 772 N N . ASP A 1 102 ? -2.226 10.752 22.740 1.00 92.94 102 ASP A N 1
ATOM 773 C CA . ASP A 1 102 ? -3.538 11.136 22.202 1.00 92.94 102 ASP A CA 1
ATOM 774 C C . ASP A 1 102 ? -4.485 9.937 21.995 1.00 92.94 102 ASP A C 1
ATOM 776 O O . ASP A 1 102 ? -5.694 10.092 21.821 1.00 92.94 102 ASP A O 1
ATOM 780 N N . LYS A 1 103 ? -3.959 8.704 21.999 1.00 92.56 103 LYS A N 1
ATOM 781 C CA . LYS A 1 103 ? -4.768 7.486 21.826 1.00 92.56 103 LYS A CA 1
ATOM 782 C C . LYS A 1 103 ? -5.842 7.308 22.902 1.00 92.56 103 LYS A C 1
ATOM 784 O O . LYS A 1 103 ? -6.981 7.044 22.519 1.00 92.56 103 LYS A O 1
ATOM 789 N N . PRO A 1 104 ? -5.547 7.389 24.214 1.00 94.25 104 PRO A N 1
ATOM 790 C CA . PRO A 1 104 ? -6.579 7.222 25.233 1.00 94.25 104 PRO A CA 1
ATOM 791 C C . PRO A 1 104 ? -7.650 8.324 25.176 1.00 94.25 104 PRO A C 1
ATOM 793 O O . PRO A 1 104 ? -8.823 8.020 25.384 1.00 94.25 104 PRO A O 1
ATOM 796 N N . ASP A 1 105 ? -7.290 9.546 24.777 1.00 94.81 105 ASP A N 1
ATOM 797 C CA . ASP A 1 105 ? -8.232 10.650 24.538 1.00 94.81 105 ASP A CA 1
ATOM 798 C C . ASP A 1 105 ? -9.191 10.349 23.374 1.00 94.81 105 ASP A C 1
ATOM 800 O O . ASP A 1 105 ? -10.409 10.525 23.487 1.00 94.81 105 ASP A O 1
ATOM 804 N N . ALA A 1 106 ? -8.657 9.811 22.274 1.00 95.06 106 ALA A N 1
ATOM 805 C CA . ALA A 1 106 ? -9.446 9.349 21.135 1.00 95.06 106 ALA A CA 1
ATOM 806 C C . ALA A 1 106 ? -10.378 8.181 21.493 1.00 95.06 106 ALA A C 1
ATOM 808 O O . ALA A 1 106 ? -11.534 8.145 21.064 1.00 95.06 106 ALA A O 1
ATOM 809 N N . ILE A 1 107 ? -9.891 7.219 22.284 1.00 94.94 107 ILE A N 1
ATOM 810 C CA . ILE A 1 107 ? -10.687 6.072 22.745 1.00 94.94 107 ILE A CA 1
ATOM 811 C C . ILE A 1 107 ? -11.833 6.555 23.637 1.00 94.94 107 ILE A C 1
ATOM 813 O O . ILE A 1 107 ? -12.969 6.129 23.439 1.00 94.94 107 ILE A O 1
ATOM 817 N N . ALA A 1 108 ? -11.566 7.470 24.573 1.00 95.38 108 ALA A N 1
ATOM 818 C CA . ALA A 1 108 ? -12.588 8.030 25.452 1.00 95.38 108 ALA A CA 1
ATOM 819 C C . ALA A 1 108 ? -13.699 8.740 24.659 1.00 95.38 108 ALA A C 1
ATOM 821 O O . ALA A 1 108 ? -14.880 8.585 24.970 1.00 95.38 108 ALA A O 1
ATOM 822 N N . TRP A 1 109 ? -13.340 9.466 23.595 1.00 95.75 109 TRP A N 1
ATOM 823 C CA . TRP A 1 109 ? -14.309 10.099 22.697 1.00 95.75 109 TRP A CA 1
ATOM 824 C C . TRP A 1 109 ? -15.148 9.079 21.921 1.00 95.75 109 TRP A C 1
ATOM 826 O O . TRP A 1 109 ? -16.371 9.204 21.866 1.00 95.75 109 TRP A O 1
ATOM 836 N N . LEU A 1 110 ? -14.511 8.044 21.361 1.00 94.62 110 LEU A N 1
ATOM 837 C CA . LEU A 1 110 ? -15.201 6.986 20.615 1.00 94.62 110 LEU A CA 1
ATOM 838 C C . LEU A 1 110 ? -16.180 6.212 21.501 1.00 94.62 110 LEU A C 1
ATOM 840 O O . LEU A 1 110 ? -17.311 5.980 21.087 1.00 94.62 110 LEU A O 1
ATOM 844 N N . LEU A 1 111 ? -15.776 5.863 22.724 1.00 93.56 111 LEU A N 1
ATOM 845 C CA . LEU A 1 111 ? -16.641 5.171 23.681 1.00 93.56 111 LEU A CA 1
ATOM 846 C C . LEU A 1 111 ? -17.838 6.028 24.112 1.00 93.56 111 LEU A C 1
ATOM 848 O O . LEU A 1 111 ? -18.915 5.487 24.331 1.00 93.56 111 LEU A O 1
ATOM 852 N N . LYS A 1 112 ? -17.662 7.351 24.220 1.00 93.25 112 LYS A N 1
ATOM 853 C CA . LYS A 1 112 ? -18.730 8.278 24.617 1.00 93.25 112 LYS A CA 1
ATOM 854 C C . LYS A 1 112 ? -19.730 8.555 23.491 1.00 93.25 112 LYS A C 1
ATOM 856 O O . LYS A 1 112 ? -20.924 8.637 23.751 1.00 93.25 112 LYS A O 1
ATOM 861 N N . ASN A 1 113 ? -19.247 8.733 22.261 1.00 93.69 113 ASN A N 1
ATOM 862 C CA . ASN A 1 113 ? -20.072 9.223 21.153 1.00 93.69 113 ASN A CA 1
ATOM 863 C C . ASN A 1 113 ? -20.528 8.123 20.186 1.00 93.69 113 ASN A C 1
ATOM 865 O O . ASN A 1 113 ? -21.440 8.356 19.397 1.00 93.69 113 ASN A O 1
ATOM 869 N N . GLN A 1 114 ? -19.865 6.964 20.176 1.00 90.81 114 GLN A N 1
ATOM 870 C CA . GLN A 1 114 ? -20.086 5.888 19.207 1.00 90.81 114 GLN A CA 1
ATOM 871 C C . GLN A 1 114 ? -20.094 4.515 19.899 1.00 90.81 114 GLN A C 1
ATOM 873 O O . GLN A 1 114 ? -19.230 3.671 19.658 1.00 90.81 114 GLN A O 1
ATOM 878 N N . GLU A 1 115 ? -21.106 4.270 20.733 1.00 87.44 115 GLU A N 1
ATOM 879 C CA . GLU A 1 115 ? -21.286 3.000 21.460 1.00 87.44 115 GLU A CA 1
ATOM 880 C C . GLU A 1 115 ? -21.514 1.777 20.547 1.00 87.44 115 GLU A C 1
ATOM 882 O O . GLU A 1 115 ? -21.235 0.641 20.929 1.00 87.44 115 GLU A O 1
ATOM 887 N N . ASP A 1 116 ? -21.951 2.001 19.305 1.00 89.75 116 ASP A N 1
ATOM 888 C CA . ASP A 1 116 ? -22.147 0.951 18.300 1.00 89.75 116 ASP A CA 1
ATOM 889 C C . ASP A 1 116 ? -20.831 0.317 17.801 1.00 89.75 116 ASP A C 1
ATOM 891 O O . ASP A 1 116 ? -20.835 -0.787 17.228 1.00 89.75 116 ASP A O 1
ATOM 895 N N . LEU A 1 117 ? -19.692 1.001 17.975 1.00 92.25 117 LEU A N 1
ATOM 896 C CA . LEU A 1 117 ? -18.384 0.524 17.527 1.00 92.25 117 LEU A CA 1
ATOM 897 C C . LEU A 1 117 ? -17.874 -0.600 18.436 1.00 92.25 117 LEU A C 1
ATOM 899 O O . LEU A 1 117 ? -17.844 -0.488 19.653 1.00 92.25 117 LEU A O 1
ATOM 903 N N . SER A 1 118 ? -17.385 -1.692 17.841 1.00 92.81 118 SER A N 1
ATOM 904 C CA . SER A 1 118 ? -16.712 -2.739 18.632 1.00 92.81 118 SER A CA 1
ATOM 905 C C . SER A 1 118 ? -15.247 -2.415 18.881 1.00 92.81 118 SER A C 1
ATOM 907 O O . SER A 1 118 ? -14.602 -1.790 18.043 1.00 92.81 118 SER A O 1
ATOM 909 N N . ASP A 1 119 ? -14.670 -3.018 19.912 1.00 92.69 119 ASP A N 1
ATOM 910 C CA . ASP A 1 119 ? -13.252 -2.888 20.266 1.00 92.69 119 ASP A CA 1
ATOM 911 C C . ASP A 1 119 ? -12.306 -3.223 19.098 1.00 92.69 119 ASP A C 1
ATOM 913 O O . ASP A 1 119 ? -11.287 -2.568 18.901 1.00 92.69 119 ASP A O 1
ATOM 917 N N . ALA A 1 120 ? -12.666 -4.193 18.248 1.00 90.88 120 ALA A N 1
ATOM 918 C 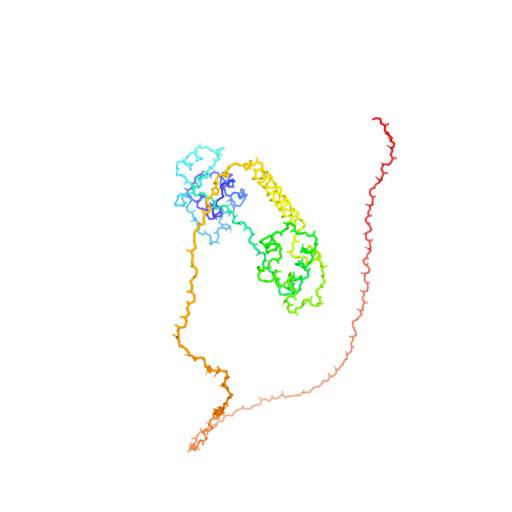CA . ALA A 1 120 ? -11.894 -4.533 17.047 1.00 90.88 120 ALA A CA 1
ATOM 919 C C . ALA A 1 120 ? -11.895 -3.421 15.979 1.00 90.88 120 ALA A C 1
ATOM 921 O O . ALA A 1 120 ? -10.980 -3.332 15.163 1.00 90.88 120 ALA A O 1
ATOM 922 N N . GLN A 1 121 ? -12.937 -2.592 15.954 1.00 91.50 121 GLN A N 1
ATOM 923 C CA . GLN A 1 121 ? -13.057 -1.434 15.068 1.00 91.50 121 GLN A CA 1
ATOM 924 C C . GLN A 1 121 ? -12.267 -0.254 15.630 1.00 91.50 121 GLN A C 1
ATOM 926 O O . GLN A 1 121 ? -11.478 0.344 14.905 1.00 91.50 121 GLN A O 1
ATOM 931 N N . ILE A 1 122 ? -12.394 0.002 16.935 1.00 92.50 122 ILE A N 1
ATOM 932 C CA . ILE A 1 122 ? -11.619 1.025 17.652 1.00 92.50 122 ILE A CA 1
ATOM 933 C C . ILE A 1 122 ? -10.113 0.747 17.517 1.00 92.50 122 ILE A C 1
ATOM 935 O O . ILE A 1 122 ? -9.347 1.644 17.172 1.00 92.50 122 ILE A O 1
ATOM 939 N N . GLY A 1 123 ? -9.692 -0.512 17.686 1.00 91.25 123 GLY A N 1
ATOM 940 C CA . GLY A 1 123 ? -8.299 -0.927 17.505 1.00 91.25 123 GLY A CA 1
ATOM 941 C C . GLY A 1 123 ? -7.761 -0.666 16.094 1.00 91.25 123 GLY A C 1
ATOM 942 O O . GLY A 1 123 ? -6.626 -0.215 15.953 1.00 91.25 123 GLY A O 1
ATOM 943 N N . ARG A 1 124 ? -8.583 -0.870 15.050 1.00 89.56 124 ARG A N 1
ATOM 944 C CA . ARG A 1 124 ? -8.214 -0.570 13.653 1.00 89.56 124 ARG A CA 1
ATOM 945 C C . ARG A 1 124 ? -8.132 0.929 13.360 1.00 89.56 124 ARG A C 1
ATOM 947 O O . ARG A 1 124 ? -7.260 1.325 12.595 1.00 89.56 124 ARG A O 1
ATOM 954 N N . LEU A 1 125 ? -9.008 1.741 13.955 1.00 90.31 125 LEU A N 1
ATOM 955 C CA . LEU A 1 125 ? -9.038 3.195 13.750 1.00 90.31 125 LEU A CA 1
ATOM 956 C C . LEU A 1 125 ? -7.893 3.915 14.473 1.00 90.31 125 LEU A C 1
ATOM 958 O O . LEU A 1 125 ? -7.251 4.777 13.889 1.00 90.31 125 LEU A O 1
ATOM 962 N N . VAL A 1 126 ? -7.643 3.567 15.738 1.00 91.25 126 VAL A N 1
ATOM 963 C CA . VAL A 1 126 ? -6.688 4.274 16.615 1.00 91.25 126 VAL A CA 1
ATOM 964 C C . VAL A 1 126 ? -5.295 3.626 16.607 1.00 91.25 126 VAL A C 1
ATOM 966 O O . VAL A 1 126 ? -4.308 4.246 17.004 1.00 91.25 126 VAL A O 1
ATOM 969 N N . GLY A 1 127 ? -5.188 2.367 16.173 1.00 90.88 127 GLY A N 1
ATOM 970 C CA . GLY A 1 127 ? -3.946 1.597 16.261 1.00 90.88 127 GLY A CA 1
ATOM 971 C C . GLY A 1 127 ? -3.601 1.236 17.706 1.00 90.88 127 GLY A C 1
ATOM 972 O O . GLY A 1 127 ? -2.475 1.443 18.161 1.00 90.88 127 GLY A O 1
ATOM 973 N N . THR A 1 128 ? -4.591 0.757 18.457 1.00 90.75 128 THR A N 1
ATOM 974 C CA . THR A 1 128 ? -4.465 0.364 19.869 1.00 90.75 128 THR A CA 1
ATOM 975 C C . THR A 1 128 ? -4.893 -1.092 20.073 1.00 90.75 128 THR A C 1
ATOM 977 O O . THR A 1 128 ? -5.456 -1.718 19.172 1.00 90.75 128 THR A O 1
ATOM 980 N N . THR A 1 129 ? -4.642 -1.642 21.258 1.00 92.06 129 THR A N 1
ATOM 981 C CA . THR A 1 129 ? -4.998 -3.018 21.620 1.00 92.06 129 THR A CA 1
ATOM 982 C C . THR A 1 129 ? -6.258 -3.059 22.492 1.00 92.06 129 THR A C 1
ATOM 984 O O . THR A 1 129 ? -6.624 -2.080 23.144 1.00 92.06 129 THR A O 1
ATOM 987 N N . LYS A 1 130 ? -6.945 -4.211 22.516 1.00 93.50 130 LYS A N 1
ATOM 988 C CA . LYS A 1 130 ? -8.155 -4.413 23.338 1.00 93.50 130 LYS A CA 1
ATOM 989 C C . LYS A 1 130 ? -7.929 -4.148 24.838 1.00 93.50 130 LYS A C 1
ATOM 991 O O . LYS A 1 130 ? -8.784 -3.487 25.419 1.00 93.50 130 LYS A O 1
ATOM 996 N N . PRO A 1 131 ? -6.810 -4.579 25.464 1.00 94.81 131 PRO A N 1
ATOM 997 C CA . PRO A 1 131 ? -6.548 -4.270 26.870 1.00 94.81 131 PRO A CA 1
ATOM 998 C C . PRO A 1 131 ? -6.509 -2.766 27.147 1.00 94.81 131 PRO A C 1
ATOM 1000 O O . PRO A 1 131 ? -7.099 -2.313 28.118 1.00 94.81 131 PRO A O 1
ATOM 1003 N N . THR A 1 132 ? -5.897 -1.975 26.260 1.00 92.81 132 THR A N 1
ATOM 1004 C CA . THR A 1 132 ? -5.870 -0.513 26.398 1.00 92.81 132 THR A CA 1
ATOM 1005 C C . THR A 1 132 ? -7.262 0.100 26.250 1.00 92.81 132 THR A C 1
ATOM 1007 O O . THR A 1 132 ? -7.603 1.013 26.994 1.00 92.81 132 THR A O 1
ATOM 1010 N N . ILE A 1 133 ? -8.088 -0.408 25.326 1.00 94.88 133 ILE A N 1
ATOM 1011 C CA . ILE A 1 133 ? -9.478 0.054 25.163 1.00 94.88 133 ILE A CA 1
ATOM 1012 C C . ILE A 1 133 ? -10.285 -0.212 26.438 1.00 94.88 133 ILE A C 1
ATOM 1014 O O . ILE A 1 133 ? -10.973 0.686 26.920 1.00 94.88 133 ILE A O 1
ATOM 1018 N N . ASN A 1 134 ? -10.161 -1.414 27.004 1.00 95.44 134 ASN A N 1
ATOM 1019 C CA . ASN A 1 134 ? -10.842 -1.778 28.244 1.00 95.44 134 ASN A CA 1
ATOM 1020 C C . ASN A 1 134 ? -10.330 -0.952 29.428 1.00 95.44 134 ASN A C 1
ATOM 1022 O O . ASN A 1 134 ? -11.134 -0.412 30.171 1.00 95.44 134 ASN A O 1
ATOM 1026 N N . ALA A 1 135 ? -9.018 -0.725 29.541 1.00 94.94 135 ALA A N 1
ATOM 1027 C CA . ALA A 1 135 ? -8.465 0.114 30.603 1.00 94.94 135 ALA A CA 1
ATOM 1028 C C . ALA A 1 135 ? -8.996 1.560 30.567 1.00 94.94 135 ALA A C 1
ATOM 1030 O O . ALA A 1 135 ? -9.195 2.184 31.607 1.00 94.94 135 ALA A O 1
ATOM 1031 N N . VAL A 1 136 ? -9.253 2.108 29.376 1.00 94.56 136 VAL A N 1
ATOM 1032 C CA . VAL A 1 136 ? -9.885 3.429 29.230 1.00 94.56 136 VAL A CA 1
ATOM 1033 C C . VAL A 1 136 ? -11.381 3.370 29.562 1.00 94.56 136 VAL A C 1
ATOM 1035 O O . VAL A 1 136 ? -11.879 4.260 30.249 1.00 94.56 136 VAL A O 1
ATOM 1038 N N . ARG A 1 137 ? -12.091 2.318 29.129 1.00 93.44 137 ARG A N 1
ATOM 1039 C CA . ARG A 1 137 ? -13.515 2.084 29.446 1.00 93.44 137 ARG A CA 1
ATOM 1040 C C . ARG A 1 137 ? -13.751 1.977 30.954 1.00 93.44 137 ARG A C 1
ATOM 1042 O O . ARG A 1 137 ? -14.643 2.635 31.481 1.00 93.44 137 ARG A O 1
ATOM 1049 N N . ASP A 1 138 ? -12.906 1.206 31.626 1.00 94.69 138 ASP A N 1
ATOM 1050 C CA . ASP A 1 138 ? -12.997 0.902 33.054 1.00 94.69 138 ASP A CA 1
ATOM 1051 C C . ASP A 1 138 ? -12.298 1.968 33.917 1.00 94.69 138 ASP A C 1
ATOM 1053 O O . ASP A 1 138 ? -12.281 1.871 35.140 1.00 94.69 138 ASP A O 1
ATOM 1057 N N . ARG A 1 139 ? -11.723 3.007 33.288 1.00 92.69 139 ARG A N 1
ATOM 1058 C CA . ARG A 1 139 ? -10.940 4.079 33.931 1.00 92.69 139 ARG A CA 1
ATOM 1059 C C . ARG A 1 139 ? -9.743 3.586 34.761 1.00 92.69 139 ARG A C 1
ATOM 1061 O O . ARG A 1 139 ? -9.262 4.304 35.633 1.00 92.69 139 ARG A O 1
ATOM 1068 N N . THR A 1 140 ? -9.210 2.409 34.445 1.00 94.19 140 THR A N 1
ATOM 1069 C CA . THR A 1 140 ? -8.018 1.811 35.071 1.00 94.19 140 THR A CA 1
ATOM 1070 C C . THR A 1 140 ? -6.714 2.144 34.339 1.00 94.19 140 THR A C 1
ATOM 1072 O O . THR A 1 140 ? -5.632 1.765 34.782 1.00 94.19 140 THR A O 1
ATOM 1075 N N . HIS A 1 141 ? -6.780 2.863 33.215 1.00 93.06 141 HIS A N 1
ATOM 1076 C CA . HIS A 1 141 ? -5.592 3.403 32.557 1.00 93.06 141 HIS A CA 1
ATOM 1077 C C . HIS A 1 141 ? -4.869 4.393 33.487 1.00 93.06 141 HIS A C 1
ATOM 1079 O O . HIS A 1 141 ? -5.517 5.226 34.110 1.00 93.06 141 HIS A O 1
ATOM 1085 N N . TRP A 1 142 ? -3.534 4.364 33.536 1.00 92.19 142 TRP A N 1
ATOM 1086 C CA . TRP A 1 142 ? -2.736 5.207 34.446 1.00 92.19 142 TRP A CA 1
ATOM 1087 C C . TRP A 1 142 ? -3.050 6.712 34.339 1.00 92.19 142 TRP A C 1
ATOM 1089 O O . TRP A 1 142 ? -3.001 7.434 35.326 1.00 92.19 142 TRP A O 1
ATOM 1099 N N . ASN A 1 143 ? -3.407 7.178 33.138 1.00 90.25 143 ASN A N 1
ATOM 1100 C CA . ASN A 1 143 ? -3.779 8.569 32.868 1.00 90.25 143 ASN A CA 1
ATOM 1101 C C . ASN A 1 143 ? -5.302 8.821 32.858 1.00 90.25 143 ASN A C 1
ATOM 1103 O O . ASN A 1 143 ? -5.753 9.776 32.233 1.00 90.25 143 ASN A O 1
ATOM 1107 N N . SER A 1 144 ? -6.117 7.949 33.465 1.00 90.56 144 SER A N 1
ATOM 1108 C CA . SER A 1 144 ? -7.586 8.026 33.391 1.00 90.56 144 SER A CA 1
ATOM 1109 C C . SER A 1 144 ? -8.157 9.343 33.927 1.00 90.56 144 SER A C 1
ATOM 1111 O O . SER A 1 144 ? -9.118 9.864 33.361 1.00 90.56 144 SER A O 1
ATOM 1113 N N . SER A 1 145 ? -7.532 9.915 34.959 1.00 90.94 145 SER A N 1
ATOM 1114 C CA . SER A 1 145 ? -7.944 11.181 35.578 1.00 90.94 145 SER A CA 1
ATOM 1115 C C . SER A 1 145 ? -7.794 12.401 34.664 1.00 90.94 145 SER A C 1
ATOM 1117 O O . SER A 1 145 ? -8.557 13.352 34.805 1.00 90.94 145 SER A O 1
ATOM 1119 N N . ASN A 1 146 ? -6.845 12.388 33.720 1.00 92.00 146 ASN A N 1
ATOM 1120 C CA . ASN A 1 146 ? -6.568 13.541 32.852 1.00 92.00 146 ASN A CA 1
ATOM 1121 C C . ASN A 1 146 ? -7.094 13.371 31.420 1.00 92.00 146 ASN A C 1
ATOM 1123 O O . ASN A 1 146 ? -6.760 14.187 30.559 1.00 92.00 146 ASN A O 1
ATOM 1127 N N . LEU A 1 147 ? -7.880 12.326 31.140 1.00 90.31 147 LEU A N 1
ATOM 1128 C CA . LEU A 1 147 ? -8.368 12.071 29.785 1.00 90.31 147 LEU A CA 1
ATOM 1129 C C . LEU A 1 147 ? -9.283 13.194 29.307 1.00 90.31 147 LEU A C 1
ATOM 1131 O O . LEU A 1 147 ? -10.265 13.550 29.964 1.00 90.31 147 LEU A O 1
ATOM 1135 N N . ARG A 1 148 ? -8.993 13.710 28.114 1.00 93.06 148 ARG A N 1
ATOM 1136 C CA . ARG A 1 148 ? -9.805 14.720 27.436 1.00 93.06 148 ARG A CA 1
ATOM 1137 C C . ARG A 1 148 ? -10.380 14.118 26.161 1.00 93.06 148 ARG A C 1
ATOM 1139 O O . ARG A 1 148 ? -9.661 14.004 25.174 1.00 93.06 148 ARG A O 1
ATOM 1146 N N . PRO A 1 149 ? -11.676 13.758 26.136 1.00 94.19 149 PRO A N 1
ATOM 1147 C CA . PRO A 1 149 ? -12.290 13.173 24.950 1.00 94.19 149 PRO A CA 1
ATOM 1148 C C . PRO A 1 149 ? -12.152 14.103 23.734 1.00 94.19 149 PRO A C 1
ATOM 1150 O O . PRO A 1 149 ? -12.793 15.154 23.682 1.00 94.19 149 PRO A O 1
ATOM 1153 N N . ARG A 1 150 ? -11.340 13.707 22.748 1.00 94.81 150 ARG A N 1
ATOM 1154 C CA . ARG A 1 150 ? -11.113 14.440 21.491 1.00 94.81 150 ARG A CA 1
ATOM 1155 C C . ARG A 1 150 ? -11.360 13.567 20.270 1.00 94.81 150 ARG A C 1
ATOM 1157 O O . ARG A 1 150 ? -11.164 12.353 20.311 1.00 94.81 150 ARG A O 1
ATOM 1164 N N . HIS A 1 151 ? -11.782 14.186 19.168 1.00 94.94 151 HIS A N 1
ATOM 1165 C CA . HIS A 1 151 ? -12.135 13.447 17.963 1.00 94.94 151 HIS A CA 1
ATOM 1166 C C . HIS A 1 151 ? -10.878 12.804 17.333 1.00 94.94 151 HIS A C 1
ATOM 1168 O O . HIS A 1 151 ? -9.882 13.491 17.103 1.00 94.94 151 HIS A O 1
ATOM 1174 N N . PRO A 1 152 ? -10.892 11.507 16.969 1.00 93.00 152 PRO A N 1
ATOM 1175 C CA . PRO A 1 152 ? -9.700 10.807 16.465 1.00 93.00 152 PRO A CA 1
ATOM 1176 C C . PRO A 1 152 ? -9.162 11.360 15.133 1.00 93.00 152 PRO A C 1
ATOM 1178 O O . PRO A 1 152 ? -7.972 11.230 14.845 1.00 93.00 152 PRO A O 1
ATOM 1181 N N . VAL A 1 153 ? -10.024 11.988 14.325 1.00 94.06 153 VAL A N 1
ATOM 1182 C CA . VAL A 1 153 ? -9.616 12.696 13.094 1.00 94.06 153 VAL A CA 1
ATOM 1183 C C . VAL A 1 153 ? -8.866 13.994 13.404 1.00 94.06 153 VAL A C 1
ATOM 1185 O O . VAL A 1 153 ? -7.872 14.268 12.744 1.00 94.06 153 VAL A O 1
ATOM 1188 N N . GLU A 1 154 ? -9.267 14.750 14.432 1.00 93.62 154 GLU A N 1
ATOM 1189 C CA . GLU A 1 154 ? -8.571 15.985 14.842 1.00 93.62 154 GLU A CA 1
ATOM 1190 C C . GLU A 1 154 ? -7.168 15.677 15.376 1.00 93.62 154 GLU A C 1
ATOM 1192 O O . GLU A 1 154 ? -6.213 16.396 15.107 1.00 93.62 154 GLU A O 1
ATOM 1197 N N . LEU A 1 155 ? -7.023 14.543 16.064 1.00 91.25 155 LEU A N 1
ATOM 1198 C CA . LEU A 1 155 ? -5.737 14.023 16.538 1.00 91.25 155 LEU A CA 1
ATOM 1199 C C . LEU A 1 155 ? -4.887 13.417 15.393 1.00 91.25 155 LEU A C 1
ATOM 1201 O O . LEU A 1 155 ? -3.714 13.062 15.559 1.00 91.25 155 LEU A O 1
ATOM 1205 N N . GLY A 1 156 ? -5.463 13.287 14.193 1.00 90.94 156 GLY A N 1
ATOM 1206 C CA . GLY A 1 156 ? -4.8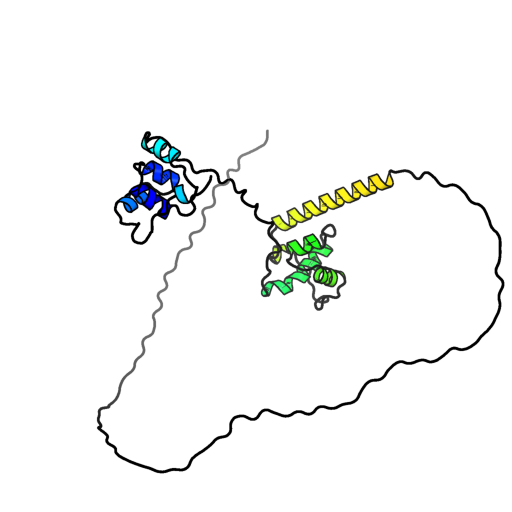21 12.698 13.021 1.00 90.94 156 GLY A CA 1
ATOM 1207 C C . GLY A 1 156 ? -4.445 11.228 13.217 1.00 90.94 156 GLY A C 1
ATOM 1208 O O . GLY A 1 156 ? -3.375 10.813 12.768 1.00 90.94 156 GLY A O 1
ATOM 1209 N N . LEU A 1 157 ? -5.281 10.469 13.936 1.00 90.31 157 LEU A N 1
ATOM 1210 C CA . LEU A 1 157 ? -5.138 9.022 14.147 1.00 90.31 157 LEU A CA 1
ATOM 1211 C C . LEU A 1 157 ? -5.877 8.226 13.063 1.00 90.31 157 LEU A C 1
ATOM 1213 O O . LEU A 1 157 ? -5.383 7.201 12.596 1.00 90.31 157 LEU A O 1
ATOM 1217 N N . CYS A 1 158 ? -7.027 8.732 12.611 1.00 90.62 158 CYS A N 1
ATOM 1218 C CA . CYS A 1 158 ? -7.791 8.178 11.496 1.00 90.62 158 CYS A CA 1
ATOM 1219 C C . CYS A 1 158 ? -8.210 9.275 10.510 1.00 90.62 158 CYS A C 1
ATOM 1221 O O . CYS A 1 158 ? -8.217 10.457 10.843 1.00 90.62 158 CYS A O 1
ATOM 1223 N N . THR A 1 159 ? -8.590 8.885 9.293 1.00 92.75 159 THR A N 1
ATOM 1224 C CA . THR A 1 159 ? -9.179 9.814 8.316 1.00 92.75 159 THR A CA 1
ATOM 1225 C C . THR A 1 159 ? -10.699 9.873 8.473 1.00 92.75 159 THR A C 1
ATOM 1227 O O . THR A 1 159 ? -11.303 8.972 9.065 1.00 92.75 159 THR A O 1
ATOM 1230 N N . ARG A 1 160 ? -11.340 10.916 7.926 1.00 93.56 160 ARG A N 1
ATOM 1231 C CA . ARG A 1 160 ? -12.807 11.032 7.936 1.00 93.56 160 ARG A CA 1
ATOM 1232 C C . ARG A 1 160 ? -13.480 9.856 7.221 1.00 93.56 160 ARG A C 1
ATOM 1234 O O . ARG A 1 160 ? -14.435 9.280 7.729 1.00 93.56 160 ARG A O 1
ATOM 1241 N N . THR A 1 161 ? -12.914 9.441 6.093 1.00 94.12 161 THR A N 1
ATOM 1242 C CA . THR A 1 161 ? -13.387 8.284 5.329 1.00 94.12 161 THR A CA 1
ATOM 1243 C C . THR A 1 161 ? -13.283 6.981 6.123 1.00 94.12 161 THR A C 1
ATOM 1245 O O . THR A 1 161 ? -14.194 6.158 6.061 1.00 94.12 161 THR A O 1
ATOM 1248 N N . ASP A 1 162 ? -12.212 6.798 6.906 1.00 91.31 162 ASP A N 1
ATOM 1249 C CA . ASP A 1 162 ? -12.012 5.582 7.706 1.00 91.31 162 ASP A CA 1
ATOM 1250 C C . ASP A 1 162 ? -13.071 5.457 8.819 1.00 91.31 162 ASP A C 1
ATOM 1252 O O . ASP A 1 162 ? -13.650 4.383 9.003 1.00 91.31 162 ASP A O 1
ATOM 1256 N N . ILE A 1 163 ? -13.351 6.546 9.551 1.00 92.56 163 ILE A N 1
ATOM 1257 C CA . ILE A 1 163 ? -14.335 6.525 10.646 1.00 92.56 163 ILE A CA 1
ATOM 1258 C C . ILE A 1 163 ? -15.765 6.350 10.122 1.00 92.56 163 ILE A C 1
ATOM 1260 O O . ILE A 1 163 ? -16.502 5.515 10.649 1.00 92.56 163 ILE A O 1
ATOM 1264 N N . ASP A 1 164 ? -16.134 7.041 9.041 1.00 93.38 164 ASP A N 1
ATOM 1265 C CA . ASP A 1 164 ? -17.468 6.931 8.441 1.00 93.38 164 ASP A CA 1
ATOM 1266 C C . ASP A 1 164 ? -17.716 5.511 7.894 1.00 93.38 164 ASP A C 1
ATOM 1268 O O . ASP A 1 164 ? -18.783 4.926 8.114 1.00 93.38 164 ASP A O 1
ATOM 1272 N N . ALA A 1 165 ? -16.705 4.898 7.264 1.00 93.06 165 ALA A N 1
ATOM 1273 C CA . ALA A 1 165 ? -16.780 3.515 6.797 1.00 93.06 165 ALA A CA 1
ATOM 1274 C C . ALA A 1 165 ? -16.995 2.522 7.950 1.00 93.06 165 ALA A C 1
ATOM 1276 O O . ALA A 1 165 ? -17.733 1.540 7.810 1.00 93.06 165 ALA A O 1
ATOM 1277 N N . GLU A 1 166 ? -16.361 2.754 9.097 1.00 92.12 166 GLU A N 1
ATOM 1278 C CA . GLU A 1 166 ? -16.453 1.850 10.237 1.00 92.12 166 GLU A CA 1
ATOM 1279 C C . GLU A 1 166 ? -17.753 2.031 11.038 1.00 92.12 166 GLU A C 1
ATOM 1281 O O . GLU A 1 166 ? -18.347 1.031 11.457 1.00 92.12 166 GLU A O 1
ATOM 1286 N N . ILE A 1 167 ? -18.269 3.262 11.136 1.00 93.00 167 ILE A N 1
ATOM 1287 C CA . ILE A 1 167 ? -19.613 3.561 11.658 1.00 93.00 167 ILE A CA 1
ATOM 1288 C C . ILE A 1 167 ? -20.681 2.900 10.780 1.00 93.00 167 ILE A C 1
ATOM 1290 O O . ILE A 1 167 ? -21.586 2.239 11.292 1.00 93.00 167 ILE A O 1
ATOM 1294 N N . ALA A 1 168 ? -20.568 2.993 9.451 1.00 92.69 168 ALA A N 1
ATOM 1295 C CA . ALA A 1 168 ? -21.507 2.341 8.539 1.00 92.69 168 ALA A CA 1
ATOM 1296 C C . ALA A 1 168 ? -21.525 0.811 8.722 1.00 92.69 168 ALA A C 1
ATOM 1298 O O . ALA A 1 168 ? -22.594 0.192 8.733 1.00 92.69 168 ALA A O 1
ATOM 1299 N N . LYS A 1 169 ? -20.356 0.184 8.916 1.00 90.94 169 LYS A N 1
ATOM 1300 C CA . LYS A 1 169 ? -20.255 -1.254 9.231 1.00 90.94 169 LYS A CA 1
ATOM 1301 C C . LYS A 1 169 ? -20.860 -1.588 10.595 1.00 90.94 169 LYS A C 1
ATOM 1303 O O . LYS A 1 169 ? -21.558 -2.596 10.710 1.00 90.94 169 LYS A O 1
ATOM 1308 N N . ALA A 1 170 ? -20.625 -0.754 11.607 1.00 91.19 170 ALA A N 1
ATOM 1309 C CA . ALA A 1 170 ? -21.193 -0.933 12.940 1.00 91.19 170 ALA A CA 1
ATOM 1310 C C . ALA A 1 170 ? -22.726 -0.871 12.914 1.00 91.19 170 ALA A C 1
ATOM 1312 O O . ALA A 1 170 ? -23.373 -1.814 13.364 1.00 91.19 170 ALA A O 1
ATOM 1313 N N . ARG A 1 171 ? -23.309 0.134 12.249 1.00 90.69 171 ARG A N 1
ATOM 1314 C CA . ARG A 1 171 ? -24.765 0.257 12.061 1.00 90.69 171 ARG A CA 1
ATOM 1315 C C . ARG A 1 171 ? -25.369 -0.955 11.352 1.00 90.69 171 ARG A C 1
ATOM 1317 O O . ARG A 1 171 ? -26.375 -1.500 11.802 1.00 90.69 171 ARG A O 1
ATOM 1324 N N . LYS A 1 172 ? -24.731 -1.439 10.276 1.00 90.06 172 LYS A N 1
ATOM 1325 C CA . LYS A 1 172 ? -25.154 -2.668 9.575 1.00 90.06 172 LYS A CA 1
ATOM 1326 C C . LYS A 1 172 ? -25.127 -3.889 10.500 1.00 90.06 172 LYS A C 1
ATOM 1328 O O . LYS A 1 172 ? -26.032 -4.723 10.450 1.00 90.06 172 LYS A O 1
ATOM 1333 N N . ARG A 1 173 ? -24.112 -3.999 11.362 1.00 88.88 173 ARG A N 1
ATOM 1334 C CA . ARG A 1 173 ? -24.007 -5.080 12.349 1.00 88.88 173 ARG A CA 1
ATOM 1335 C C . ARG A 1 173 ? -25.095 -4.981 13.416 1.00 88.88 173 ARG A C 1
ATOM 1337 O O . ARG A 1 173 ? -25.733 -5.997 13.687 1.00 88.88 173 ARG A O 1
ATOM 1344 N N . THR A 1 174 ? -25.330 -3.799 13.986 1.00 86.44 174 THR A N 1
ATOM 1345 C CA . THR A 1 174 ? -26.392 -3.575 14.977 1.00 86.44 174 THR A CA 1
ATOM 1346 C C . THR A 1 174 ? -27.760 -3.906 14.373 1.00 86.44 174 THR A C 1
ATOM 1348 O O . THR A 1 174 ? -28.494 -4.705 14.947 1.00 86.44 174 THR A O 1
ATOM 1351 N N . ALA A 1 175 ? -28.047 -3.452 13.147 1.00 85.75 175 ALA A N 1
ATOM 1352 C CA . ALA A 1 175 ? -29.278 -3.789 12.424 1.00 85.75 175 ALA A CA 1
ATOM 1353 C C . ALA A 1 175 ? -29.438 -5.299 12.145 1.00 85.75 175 ALA A C 1
ATOM 1355 O O . ALA A 1 175 ? -30.541 -5.843 12.199 1.00 85.75 175 ALA A O 1
ATOM 1356 N N . LYS A 1 176 ? -28.344 -6.019 11.857 1.00 88.19 176 LYS A N 1
ATOM 1357 C CA . LYS A 1 176 ? -28.380 -7.486 11.719 1.00 88.19 176 LYS A CA 1
ATOM 1358 C C . LYS A 1 176 ? -28.640 -8.172 13.065 1.00 88.19 176 LYS A C 1
ATOM 1360 O O . LYS A 1 176 ? -29.356 -9.173 13.105 1.00 88.19 176 LYS A O 1
ATOM 1365 N N . LYS A 1 177 ? -28.077 -7.645 14.159 1.00 85.50 177 LYS A N 1
ATOM 1366 C CA . LYS A 1 177 ? -28.276 -8.169 15.517 1.00 85.50 177 LYS A CA 1
ATOM 1367 C C . LYS A 1 177 ? -29.730 -8.003 15.962 1.00 85.50 177 LYS A C 1
ATOM 1369 O O . LYS A 1 177 ? -30.305 -8.982 16.424 1.00 85.50 177 LYS A O 1
ATOM 1374 N N . THR A 1 178 ? -30.335 -6.834 15.738 1.00 83.31 178 THR A N 1
ATOM 1375 C CA . THR A 1 178 ? -31.742 -6.567 16.085 1.00 83.31 178 THR A CA 1
ATOM 1376 C C . THR A 1 178 ? -32.717 -7.425 15.274 1.00 83.31 178 THR A C 1
ATOM 1378 O O . THR A 1 178 ? -33.647 -7.995 15.839 1.00 83.31 178 THR A O 1
ATOM 1381 N N . LYS A 1 179 ? -32.475 -7.620 13.969 1.00 80.12 179 LYS A N 1
ATOM 1382 C CA . LYS A 1 179 ? -33.281 -8.540 13.139 1.00 80.12 179 LYS A CA 1
ATOM 1383 C C . LYS A 1 179 ? -33.182 -9.994 13.606 1.00 80.12 179 LYS A C 1
ATOM 1385 O O . LYS A 1 179 ? -34.189 -10.695 13.647 1.00 80.12 179 LYS A O 1
ATOM 1390 N N . LYS A 1 180 ? -31.983 -10.455 13.985 1.00 77.69 180 LYS A N 1
ATOM 1391 C CA . LYS A 1 180 ? -31.785 -11.819 14.500 1.00 77.69 180 LYS A CA 1
ATOM 1392 C C . LYS A 1 180 ? -32.447 -12.015 15.867 1.00 77.69 180 LYS A C 1
ATOM 1394 O O . LYS A 1 180 ? -33.035 -13.068 16.089 1.00 77.69 180 LYS A O 1
ATOM 1399 N N . SER A 1 181 ? -32.381 -11.029 16.765 1.00 76.81 181 SER A N 1
ATOM 1400 C CA . SER A 1 181 ? -33.063 -11.112 18.062 1.00 76.81 181 SER A CA 1
ATOM 1401 C C . SER A 1 181 ? -34.585 -11.066 17.918 1.00 76.81 181 SER A C 1
ATOM 1403 O O . SER A 1 181 ? -35.260 -11.827 18.597 1.00 76.81 181 SER A O 1
ATOM 1405 N N . ALA A 1 182 ? -35.125 -10.269 16.989 1.00 70.81 182 ALA A N 1
ATOM 1406 C CA . ALA A 1 182 ? -36.561 -10.250 16.698 1.00 70.81 182 ALA A CA 1
ATOM 1407 C C . ALA A 1 182 ? -37.056 -11.586 16.106 1.00 70.81 182 ALA A C 1
ATOM 1409 O O . ALA A 1 182 ? -38.076 -12.111 16.536 1.00 70.81 182 ALA A O 1
ATOM 1410 N N . ALA A 1 183 ? -36.300 -12.193 15.183 1.00 68.50 183 ALA A N 1
ATOM 1411 C CA . ALA A 1 183 ? -36.636 -13.507 14.623 1.00 68.50 183 ALA A CA 1
ATOM 1412 C C . ALA A 1 183 ? -36.503 -14.656 15.643 1.00 68.50 183 ALA A C 1
ATOM 1414 O O . ALA A 1 183 ? -37.237 -15.638 15.565 1.00 68.50 183 ALA A O 1
ATOM 1415 N N . ALA A 1 184 ? -35.585 -14.542 16.609 1.00 65.06 184 ALA A N 1
ATOM 1416 C CA . ALA A 1 184 ? -35.453 -15.507 17.701 1.00 65.06 184 ALA A CA 1
ATOM 1417 C C . ALA A 1 184 ? -36.581 -15.378 18.741 1.00 65.06 184 ALA A C 1
ATOM 1419 O O . ALA A 1 184 ? -37.001 -16.386 19.296 1.00 65.06 184 ALA A O 1
ATOM 1420 N N . GLN A 1 185 ? -37.095 -14.164 18.971 1.00 59.97 185 GLN A N 1
ATOM 1421 C CA . GLN A 1 185 ? -38.225 -13.903 19.873 1.00 59.97 185 GLN A CA 1
ATOM 1422 C C . GLN A 1 185 ? -39.598 -14.195 19.236 1.00 59.97 185 GLN A C 1
ATOM 1424 O O . GLN A 1 185 ? -40.579 -14.336 19.954 1.00 59.97 185 GLN A O 1
ATOM 1429 N N . ALA A 1 186 ? -39.676 -14.336 17.907 1.00 59.22 186 ALA A N 1
ATOM 1430 C CA . ALA A 1 186 ? -40.898 -14.701 17.179 1.00 59.22 186 ALA A CA 1
ATOM 1431 C C . ALA A 1 186 ? -41.112 -16.225 17.020 1.00 59.22 186 ALA A C 1
ATOM 1433 O O . ALA A 1 186 ? -42.048 -16.647 16.342 1.00 59.22 186 ALA A O 1
ATOM 1434 N N . ARG A 1 187 ? -40.263 -17.069 17.627 1.00 56.19 187 ARG A N 1
ATOM 1435 C CA . ARG A 1 187 ? -40.545 -18.505 17.791 1.00 56.19 187 ARG A CA 1
ATOM 1436 C C . ARG A 1 187 ? -41.364 -18.690 19.079 1.00 56.19 187 ARG A C 1
ATOM 1438 O O . ARG A 1 187 ? -40.827 -18.396 20.145 1.00 56.19 187 ARG A O 1
ATOM 1445 N N . PRO A 1 188 ? -42.635 -19.128 19.011 1.00 49.66 188 PRO A N 1
ATOM 1446 C CA . PRO A 1 188 ? -43.488 -19.212 20.187 1.00 49.66 188 PRO A CA 1
ATOM 1447 C C . PRO A 1 188 ? -43.049 -20.357 21.102 1.00 49.66 188 PRO A C 1
ATOM 1449 O O . PRO A 1 188 ? -42.569 -21.397 20.651 1.00 49.66 188 PRO A O 1
ATOM 1452 N N . ALA A 1 189 ? -43.247 -20.138 22.397 1.00 51.19 189 ALA A N 1
ATOM 1453 C CA . ALA A 1 189 ? -43.183 -21.155 23.428 1.00 51.19 189 ALA A CA 1
ATOM 1454 C C . ALA A 1 189 ? -44.300 -22.197 23.225 1.00 51.19 189 ALA A C 1
ATOM 1456 O O . ALA A 1 189 ? -45.478 -21.894 23.390 1.00 51.19 189 ALA A O 1
ATOM 1457 N N . ALA A 1 190 ? -43.907 -23.420 22.887 1.00 46.41 190 ALA A N 1
ATOM 1458 C CA . ALA A 1 190 ? -44.615 -24.676 23.132 1.00 46.41 190 ALA A CA 1
ATOM 1459 C C . ALA A 1 190 ? -43.479 -25.707 23.294 1.00 46.41 190 ALA A C 1
ATOM 1461 O O . ALA A 1 190 ? -42.596 -25.761 22.446 1.00 46.41 190 ALA A O 1
ATOM 1462 N N . GLU A 1 191 ? -43.306 -26.442 24.388 1.00 35.44 191 GLU A N 1
ATOM 1463 C CA . GLU A 1 191 ? -44.291 -27.150 25.192 1.00 35.44 191 GLU A CA 1
ATOM 1464 C C . GLU A 1 191 ? -43.653 -27.504 26.549 1.00 35.44 191 GLU A C 1
ATOM 1466 O O . GLU A 1 191 ? -42.492 -27.913 26.605 1.00 35.44 191 GLU A O 1
ATOM 1471 N N . ALA A 1 192 ? -44.407 -27.351 27.635 1.00 46.53 192 ALA A N 1
ATOM 1472 C CA . ALA A 1 192 ? -44.148 -28.038 28.895 1.00 46.53 192 ALA A CA 1
ATOM 1473 C C . ALA A 1 192 ? -45.200 -29.143 29.049 1.00 46.53 192 ALA A C 1
ATOM 1475 O O . ALA A 1 192 ? -46.386 -28.884 28.847 1.00 46.53 192 ALA A O 1
ATOM 1476 N N . PRO A 1 193 ? -44.791 -30.340 29.477 1.00 43.44 193 PRO A N 1
ATOM 1477 C CA . PRO A 1 193 ? -45.510 -31.058 30.526 1.00 43.44 193 PRO A CA 1
ATOM 1478 C C . PRO A 1 193 ? -44.484 -31.523 31.576 1.00 43.44 193 PRO A C 1
ATOM 1480 O O . PRO A 1 193 ? -43.318 -31.730 31.273 1.00 43.44 193 PRO A O 1
ATOM 1483 N N . GLY A 1 194 ? -44.756 -31.725 32.852 1.00 33.59 194 GLY A N 1
ATOM 1484 C CA . GLY A 1 194 ? -45.954 -31.777 33.669 1.00 33.59 194 GLY A CA 1
ATOM 1485 C C . GLY A 1 194 ? -45.465 -32.364 35.002 1.00 33.59 194 GLY A C 1
ATOM 1486 O O . GLY A 1 194 ? -44.615 -33.254 35.017 1.00 33.59 194 GLY A O 1
ATOM 1487 N N . ALA A 1 195 ? -45.920 -31.811 36.120 1.00 36.53 195 ALA A N 1
ATOM 1488 C CA . ALA A 1 195 ? -45.459 -32.157 37.460 1.00 36.53 195 ALA A CA 1
ATOM 1489 C C . ALA A 1 195 ? -45.815 -33.599 37.881 1.00 36.53 195 ALA A C 1
ATOM 1491 O O . ALA A 1 195 ? -46.932 -34.057 37.639 1.00 36.53 195 ALA A O 1
ATOM 1492 N N . LYS A 1 196 ? -44.906 -34.261 38.615 1.00 38.72 196 LYS A N 1
ATOM 1493 C CA . LYS A 1 196 ? -45.229 -35.288 39.622 1.00 38.72 196 LYS A CA 1
ATOM 1494 C C . LYS A 1 196 ? -44.380 -35.066 40.882 1.00 38.72 196 LYS A C 1
ATOM 1496 O O . LYS A 1 196 ? -43.156 -35.058 40.830 1.00 38.72 196 LYS A O 1
ATOM 1501 N N . THR A 1 197 ? -45.096 -34.842 41.977 1.00 31.53 197 THR A N 1
ATOM 1502 C CA . THR A 1 197 ? -44.725 -34.745 43.401 1.00 31.53 197 THR A CA 1
ATOM 1503 C C . THR A 1 197 ? -44.180 -36.087 43.924 1.00 31.53 197 THR A C 1
ATOM 1505 O O . THR A 1 197 ? -44.713 -37.122 43.539 1.00 31.53 197 THR A O 1
ATOM 1508 N N . LEU A 1 198 ? -43.029 -36.126 44.609 1.00 39.44 198 LEU A N 1
ATOM 1509 C CA . LEU A 1 198 ? -42.778 -35.932 46.056 1.00 39.44 198 LEU A CA 1
ATOM 1510 C C . LEU A 1 198 ? -42.686 -37.288 46.783 1.00 39.44 198 LEU A C 1
ATOM 1512 O O . LEU A 1 198 ? -43.704 -37.945 46.945 1.00 39.44 198 LEU A O 1
ATOM 1516 N N . ASP A 1 199 ? -41.491 -37.668 47.247 1.00 31.52 199 ASP A N 1
ATOM 1517 C CA . ASP A 1 199 ? -41.352 -38.480 48.461 1.00 31.52 199 ASP A CA 1
ATOM 1518 C C . ASP A 1 199 ? -40.022 -38.188 49.177 1.00 31.52 199 ASP A C 1
ATOM 1520 O O . ASP A 1 199 ? -39.051 -37.727 48.576 1.00 31.52 199 ASP A O 1
ATOM 1524 N N . SER A 1 200 ? -40.072 -38.356 50.491 1.00 36.47 200 SER A N 1
ATOM 1525 C CA . SER A 1 200 ? -39.214 -37.800 51.535 1.00 36.47 200 SER A CA 1
ATOM 1526 C C . SER A 1 200 ? -37.876 -38.532 51.679 1.00 36.47 200 SER A C 1
ATOM 1528 O O . SER A 1 200 ? -37.791 -39.710 51.369 1.00 36.47 200 SER A O 1
ATOM 1530 N N . GLN A 1 201 ? -36.848 -37.866 52.222 1.00 32.06 201 GLN A N 1
ATOM 1531 C CA . GLN A 1 201 ? -36.324 -38.132 53.579 1.00 32.06 201 GLN A CA 1
ATOM 1532 C C . GLN A 1 201 ? -35.010 -37.363 53.820 1.00 32.06 201 GLN A C 1
ATOM 1534 O O . GLN A 1 201 ? -34.014 -37.567 53.133 1.00 32.06 201 GLN A O 1
ATOM 1539 N N . LEU A 1 202 ? -34.991 -36.543 54.871 1.00 43.12 202 LEU A N 1
ATOM 1540 C CA . LEU A 1 202 ? -33.841 -36.444 55.776 1.00 43.12 202 LEU A CA 1
ATOM 1541 C C . LEU A 1 202 ? -34.164 -37.340 56.981 1.00 43.12 202 LEU A C 1
ATOM 1543 O O . LEU A 1 202 ? -35.337 -37.448 57.358 1.00 43.12 202 LEU A O 1
ATOM 1547 N N . PRO A 1 203 ? -33.151 -37.964 57.595 1.00 39.94 203 PRO A N 1
ATOM 1548 C CA . PRO A 1 203 ? -32.785 -37.468 58.916 1.00 39.94 203 PRO A CA 1
ATOM 1549 C C . PRO A 1 203 ? -31.270 -37.380 59.163 1.00 39.94 203 PRO A C 1
ATOM 1551 O O . PRO A 1 203 ? -30.465 -38.120 58.604 1.00 39.94 203 PRO A O 1
ATOM 1554 N N . SER A 1 204 ? -30.950 -36.434 60.045 1.00 34.69 204 SER A N 1
ATOM 1555 C CA . SER A 1 204 ? -29.765 -36.255 60.898 1.00 34.69 204 SER A CA 1
ATOM 1556 C C . SER A 1 204 ? -29.342 -37.567 61.612 1.00 34.69 204 SER A C 1
ATOM 1558 O O . SER A 1 204 ? -30.164 -38.473 61.697 1.00 34.69 204 SER A O 1
ATOM 1560 N N . THR A 1 205 ? -28.132 -37.801 62.142 1.00 33.72 205 THR A N 1
ATOM 1561 C CA . THR A 1 205 ? -27.220 -37.004 62.999 1.00 33.72 205 THR A CA 1
ATOM 1562 C C . THR A 1 205 ? -25.838 -37.702 63.120 1.00 33.72 205 THR A C 1
ATOM 1564 O O . THR A 1 205 ? -25.802 -38.926 63.068 1.00 33.72 205 THR A O 1
ATOM 1567 N N . GLU A 1 206 ? -24.779 -36.903 63.383 1.00 33.19 206 GLU A N 1
ATOM 1568 C CA . GLU A 1 206 ? -23.574 -37.169 64.236 1.00 33.19 206 GLU A CA 1
ATOM 1569 C C . GLU A 1 206 ? -22.602 -38.296 63.793 1.00 33.19 206 GLU A C 1
ATOM 1571 O O . GLU A 1 206 ? -23.022 -39.347 63.337 1.00 33.19 206 GLU A O 1
ATOM 1576 N N . ASP A 1 207 ? -21.266 -38.201 63.784 1.00 31.08 207 ASP A N 1
ATOM 1577 C CA . ASP A 1 207 ? -20.209 -37.634 64.652 1.00 31.08 207 ASP A CA 1
ATOM 1578 C C . ASP A 1 207 ? -18.917 -37.673 63.764 1.00 31.08 207 ASP A C 1
ATOM 1580 O O . ASP A 1 207 ? -18.823 -38.546 62.902 1.00 31.08 207 ASP A O 1
ATOM 1584 N N . VAL A 1 208 ? -17.923 -36.775 63.736 1.00 36.12 208 VAL A N 1
ATOM 1585 C CA . VAL A 1 208 ? -16.936 -36.432 64.773 1.00 36.12 208 VAL A CA 1
ATOM 1586 C C . VAL A 1 208 ? -16.183 -35.155 64.351 1.00 36.12 208 VAL A C 1
ATOM 1588 O O . VAL A 1 208 ? -15.595 -35.082 63.275 1.00 36.12 208 VAL A O 1
ATOM 1591 N N . ALA A 1 209 ? -16.221 -34.173 65.248 1.00 31.50 209 ALA A N 1
ATOM 1592 C CA . ALA A 1 209 ? -15.118 -33.359 65.766 1.00 31.50 209 ALA A CA 1
ATOM 1593 C C . ALA A 1 209 ? -13.961 -32.836 64.868 1.00 31.50 209 ALA A C 1
ATOM 1595 O O . ALA A 1 209 ? -13.182 -33.585 64.288 1.00 31.50 209 ALA A O 1
ATOM 1596 N N . ALA A 1 210 ? -13.748 -31.521 65.048 1.00 31.52 210 ALA A N 1
ATOM 1597 C CA . ALA A 1 210 ? -12.473 -30.787 65.126 1.00 31.52 210 ALA A CA 1
ATOM 1598 C C . ALA A 1 210 ? -11.941 -30.056 63.870 1.00 31.52 210 ALA A C 1
ATOM 1600 O O . ALA A 1 210 ? -11.095 -30.540 63.127 1.00 31.52 210 ALA A O 1
ATOM 1601 N N . ALA A 1 211 ? -12.351 -28.789 63.745 1.00 35.62 211 ALA A N 1
ATOM 1602 C CA . ALA A 1 211 ? -11.442 -27.679 63.411 1.00 35.62 211 ALA A CA 1
ATOM 1603 C C . ALA A 1 211 ? -10.667 -27.257 64.696 1.00 35.62 211 ALA A C 1
ATOM 1605 O O . ALA A 1 211 ? -11.045 -27.750 65.764 1.00 35.62 211 ALA A O 1
ATOM 1606 N N . PRO A 1 212 ? -9.693 -26.314 64.700 1.00 44.19 212 PRO A N 1
ATOM 1607 C CA . PRO A 1 212 ? -9.142 -25.495 63.606 1.00 44.19 212 PRO A CA 1
ATOM 1608 C C . PRO A 1 212 ? -7.588 -25.399 63.617 1.00 44.19 212 PRO A C 1
ATOM 1610 O O . PRO A 1 212 ? -6.947 -25.787 64.587 1.00 44.19 212 PRO A O 1
ATOM 1613 N N . ALA A 1 213 ? -6.972 -24.811 62.586 1.00 34.84 213 ALA A N 1
ATOM 1614 C CA . ALA A 1 213 ? -5.708 -24.074 62.748 1.00 34.84 213 ALA A CA 1
ATOM 1615 C C . ALA A 1 213 ? -5.457 -23.142 61.553 1.00 34.84 213 ALA A C 1
ATOM 1617 O O . ALA A 1 213 ? -5.300 -23.585 60.416 1.00 34.84 213 ALA A O 1
ATOM 1618 N N . GLU A 1 214 ? -5.442 -21.845 61.850 1.00 40.53 214 GLU A N 1
ATOM 1619 C CA . GLU A 1 214 ? -4.955 -20.742 61.024 1.00 40.53 214 GLU A CA 1
ATOM 1620 C C . GLU A 1 214 ? -3.495 -20.950 60.610 1.00 40.53 214 GLU A C 1
ATOM 1622 O O . GLU A 1 214 ? -2.711 -21.497 61.384 1.00 40.53 214 GLU A O 1
ATOM 1627 N N . SER A 1 215 ? -3.099 -20.448 59.436 1.00 35.81 215 SER A N 1
ATOM 1628 C CA . SER A 1 215 ? -1.700 -20.105 59.140 1.00 35.81 215 SER A CA 1
ATOM 1629 C C . SER A 1 215 ? -1.616 -19.162 57.936 1.00 35.81 215 SER A C 1
ATOM 1631 O O . SER A 1 215 ? -1.621 -19.588 56.784 1.00 35.81 215 SER A O 1
ATOM 1633 N N . GLU A 1 216 ? -1.502 -17.873 58.230 1.00 43.31 216 GLU A N 1
ATOM 1634 C CA . GLU A 1 216 ? -0.860 -16.855 57.394 1.00 43.31 216 GLU A CA 1
ATOM 1635 C C . GLU A 1 216 ? 0.337 -16.307 58.214 1.00 43.31 216 GLU A C 1
ATOM 1637 O O . GLU A 1 216 ? 0.367 -16.494 59.433 1.00 43.31 216 GLU A O 1
ATOM 1642 N N . PRO A 1 217 ? 1.240 -15.509 57.625 1.00 51.53 217 PRO A N 1
ATOM 1643 C CA . PRO A 1 217 ? 2.479 -15.829 56.902 1.00 51.53 217 PRO A CA 1
ATOM 1644 C C . PRO A 1 217 ? 3.743 -15.792 57.810 1.00 51.53 217 PRO A C 1
ATOM 1646 O O . PRO A 1 217 ? 3.623 -15.613 59.022 1.00 51.53 217 PRO A O 1
ATOM 1649 N N . PRO A 1 218 ? 4.977 -15.928 57.265 1.00 45.59 218 PRO A N 1
ATOM 1650 C CA . PRO A 1 218 ? 5.892 -14.774 57.370 1.00 45.59 218 PRO A CA 1
ATOM 1651 C C . PRO A 1 218 ? 6.950 -14.613 56.249 1.00 45.59 218 PRO A C 1
ATOM 1653 O O . PRO A 1 218 ? 7.473 -15.571 55.686 1.00 45.59 218 PRO A O 1
ATOM 1656 N N . ALA A 1 219 ? 7.346 -13.357 56.029 1.00 39.50 219 ALA A N 1
ATOM 1657 C CA . ALA A 1 219 ? 8.712 -12.924 55.680 1.00 39.50 219 ALA A CA 1
ATOM 1658 C C . ALA A 1 219 ? 9.205 -12.010 56.839 1.00 39.50 219 ALA A C 1
ATOM 1660 O O . ALA A 1 219 ? 8.358 -11.684 57.679 1.00 39.50 219 ALA A O 1
ATOM 1661 N N . PRO A 1 220 ? 10.451 -11.475 56.905 1.00 49.94 220 PRO A N 1
ATOM 1662 C CA . PRO A 1 220 ? 11.677 -11.676 56.101 1.00 49.94 220 PRO A CA 1
ATOM 1663 C C . PRO A 1 220 ? 12.976 -11.821 56.962 1.00 49.94 220 PRO A C 1
ATOM 1665 O O . PRO A 1 220 ? 12.920 -11.648 58.174 1.00 49.94 220 PRO A O 1
ATOM 1668 N N . ALA A 1 221 ? 14.152 -12.066 56.348 1.00 37.38 221 ALA A N 1
ATOM 1669 C CA . ALA A 1 221 ? 15.465 -11.503 56.758 1.00 37.38 221 ALA A CA 1
ATOM 1670 C C . ALA A 1 221 ? 16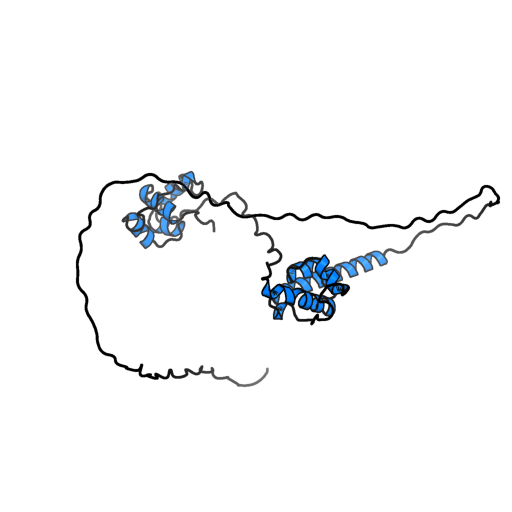.630 -11.917 55.815 1.00 37.38 221 ALA A C 1
ATOM 1672 O O . ALA A 1 221 ? 16.888 -13.107 55.680 1.00 37.38 221 ALA A O 1
ATOM 1673 N N . HIS A 1 222 ? 17.265 -10.897 55.203 1.00 39.56 222 HIS A N 1
ATOM 1674 C CA . HIS A 1 222 ? 18.703 -10.611 54.925 1.00 39.56 222 HIS A CA 1
ATOM 1675 C C . HIS A 1 222 ? 19.666 -11.753 54.488 1.00 39.56 222 HIS A C 1
ATOM 1677 O O . HIS A 1 222 ? 19.603 -12.857 54.998 1.00 39.56 222 HIS A O 1
ATOM 1683 N N . GLU A 1 223 ? 20.600 -11.580 53.538 1.00 34.44 223 GLU A N 1
ATOM 1684 C CA . GLU A 1 223 ? 21.683 -10.576 53.527 1.00 34.44 223 GLU A CA 1
ATOM 1685 C C . GLU A 1 223 ? 22.393 -10.501 52.145 1.00 34.44 223 GLU A C 1
ATOM 1687 O O . GLU A 1 223 ? 22.576 -11.522 51.480 1.00 34.44 223 GLU A O 1
ATOM 1692 N N . GLU A 1 224 ? 22.803 -9.294 51.724 1.00 46.75 224 GLU A N 1
ATOM 1693 C CA . GLU A 1 224 ? 23.806 -9.045 50.666 1.00 46.75 224 GLU A CA 1
ATOM 1694 C C . GLU A 1 224 ? 25.211 -9.510 51.112 1.00 46.75 224 GLU A C 1
ATOM 1696 O O . GLU A 1 224 ? 25.464 -9.671 52.306 1.00 46.75 224 GLU A O 1
ATOM 1701 N N . PRO A 1 225 ? 26.181 -9.625 50.185 1.00 43.88 225 PRO A N 1
ATOM 1702 C CA . PRO A 1 225 ? 27.159 -8.537 50.155 1.00 43.88 225 PRO A CA 1
ATOM 1703 C C . PRO A 1 225 ? 27.582 -8.093 48.748 1.00 43.88 225 PRO A C 1
ATOM 1705 O O . PRO A 1 225 ? 27.777 -8.887 47.828 1.00 43.88 225 PRO A O 1
ATOM 1708 N N . ALA A 1 226 ? 27.806 -6.785 48.657 1.00 37.59 226 ALA A N 1
ATOM 1709 C CA . ALA A 1 226 ? 28.552 -6.091 47.621 1.00 37.59 226 ALA A CA 1
ATOM 1710 C C . ALA A 1 226 ? 30.031 -6.526 47.546 1.00 37.59 226 ALA A C 1
ATOM 1712 O O . ALA A 1 226 ? 30.638 -6.852 48.569 1.00 37.59 226 ALA A O 1
ATOM 1713 N N . ARG A 1 227 ? 30.607 -6.457 46.335 1.00 43.19 227 ARG A N 1
ATOM 1714 C CA . ARG A 1 227 ? 32.017 -6.131 46.000 1.00 43.19 227 ARG A CA 1
ATOM 1715 C C . ARG A 1 227 ? 32.144 -6.138 44.464 1.00 43.19 227 ARG A C 1
ATOM 1717 O O . ARG A 1 227 ? 31.963 -7.183 43.855 1.00 43.19 227 ARG A O 1
ATOM 1724 N N . GLU A 1 228 ? 32.113 -4.992 43.787 1.00 36.59 228 GLU A N 1
ATOM 1725 C CA . GLU A 1 228 ? 33.207 -4.019 43.577 1.00 36.59 228 GLU A CA 1
ATOM 1726 C C . GLU A 1 228 ? 34.176 -4.467 42.465 1.00 36.59 228 GLU A C 1
ATOM 1728 O O . GLU A 1 228 ? 34.977 -5.381 42.651 1.00 36.59 228 GLU A O 1
ATOM 1733 N N . GLU A 1 229 ? 34.070 -3.821 41.295 1.00 47.53 229 GLU A N 1
ATOM 1734 C CA . GLU A 1 229 ? 35.173 -3.720 40.331 1.00 47.53 229 GLU A CA 1
ATOM 1735 C C . GLU A 1 229 ? 36.337 -2.952 40.968 1.00 47.53 229 GLU A C 1
ATOM 1737 O O . GLU A 1 229 ? 36.106 -1.943 41.639 1.00 47.53 229 GLU A O 1
ATOM 1742 N N . PRO A 1 230 ? 37.584 -3.329 40.649 1.00 41.56 230 PRO A N 1
ATOM 1743 C CA . PRO A 1 230 ? 38.593 -2.306 40.428 1.00 41.56 230 PRO A CA 1
ATOM 1744 C C . PRO A 1 230 ? 39.308 -2.453 39.078 1.00 41.56 230 PRO A C 1
ATOM 1746 O O . PRO A 1 230 ? 39.516 -3.542 38.544 1.00 41.56 230 PRO A O 1
ATOM 1749 N N . ALA A 1 231 ? 39.653 -1.282 38.548 1.00 45.81 231 ALA A N 1
ATOM 1750 C CA . ALA A 1 231 ? 40.320 -1.005 37.283 1.00 45.81 231 ALA A CA 1
ATOM 1751 C C . ALA A 1 231 ? 41.820 -1.435 37.290 1.00 45.81 231 ALA A C 1
ATOM 1753 O O . ALA A 1 231 ? 42.297 -1.968 38.291 1.00 45.81 231 ALA A O 1
ATOM 1754 N N . PRO A 1 232 ? 42.568 -1.249 36.180 1.00 48.44 232 PRO A N 1
ATOM 1755 C CA . PRO A 1 232 ? 43.778 -2.007 35.857 1.00 48.44 232 PRO A CA 1
ATOM 1756 C C . PRO A 1 232 ? 45.012 -1.576 36.661 1.00 48.44 232 PRO A C 1
ATOM 1758 O O . PRO A 1 232 ? 45.256 -0.385 36.851 1.00 48.44 232 PRO A O 1
ATOM 1761 N N . GLU A 1 233 ? 45.822 -2.553 37.073 1.00 40.50 233 GLU A N 1
ATOM 1762 C CA . GLU A 1 233 ? 47.101 -2.310 37.739 1.00 40.50 233 GLU A CA 1
ATOM 1763 C C . GLU A 1 233 ? 48.216 -1.953 36.745 1.00 40.50 233 GLU A C 1
ATOM 1765 O O . GLU A 1 233 ? 48.492 -2.657 35.770 1.00 40.50 233 GLU A O 1
ATOM 1770 N N . ASP A 1 234 ? 48.845 -0.823 37.059 1.00 38.91 234 ASP A N 1
ATOM 1771 C CA . ASP A 1 234 ? 50.106 -0.293 36.561 1.00 38.91 234 ASP A CA 1
ATOM 1772 C C . ASP A 1 234 ? 51.257 -1.273 36.850 1.00 38.91 234 ASP A C 1
ATOM 1774 O O . ASP A 1 234 ? 51.515 -1.627 38.001 1.00 38.91 234 ASP A O 1
ATOM 1778 N N . VAL A 1 235 ? 51.969 -1.703 35.805 1.00 39.94 235 VAL A N 1
ATOM 1779 C CA . VAL A 1 235 ? 53.271 -2.371 35.936 1.00 39.94 235 VAL A CA 1
ATOM 1780 C C . VAL A 1 235 ? 54.326 -1.458 35.324 1.00 39.94 235 VAL A C 1
ATOM 1782 O O . VAL A 1 235 ? 54.597 -1.498 34.124 1.00 39.94 235 VAL A O 1
ATOM 1785 N N . SER A 1 236 ? 54.932 -0.637 36.177 1.00 35.12 236 SER A N 1
ATOM 1786 C CA . SER A 1 236 ? 56.126 0.148 35.871 1.00 35.12 236 SER A CA 1
ATOM 1787 C C . SER A 1 236 ? 57.411 -0.617 36.245 1.00 35.12 236 SER A C 1
ATOM 1789 O O . SER A 1 236 ? 57.700 -0.794 37.422 1.00 35.12 236 SER A O 1
ATOM 1791 N N . LEU A 1 237 ? 58.134 -1.057 35.199 1.00 42.34 237 LEU A N 1
ATOM 1792 C CA . LEU A 1 237 ? 59.599 -1.139 34.934 1.00 42.34 237 LEU A CA 1
ATOM 1793 C C . LEU A 1 237 ? 60.628 -1.487 36.046 1.00 42.34 237 LEU A C 1
ATOM 1795 O O . LEU A 1 237 ? 60.493 -1.112 37.207 1.00 42.34 237 LEU A O 1
ATOM 1799 N N . PRO A 1 238 ? 61.782 -2.074 35.646 1.00 47.41 238 PRO A N 1
ATOM 1800 C CA . PRO A 1 238 ? 62.972 -1.213 35.518 1.00 47.41 238 PRO A CA 1
ATOM 1801 C C . PRO A 1 238 ? 63.893 -1.451 34.292 1.00 47.41 238 PRO A C 1
ATOM 1803 O O . PRO A 1 238 ? 63.934 -2.530 33.709 1.00 47.41 238 PRO A O 1
ATOM 1806 N N . SER A 1 239 ? 64.613 -0.361 33.976 1.00 35.78 239 SER A N 1
ATOM 1807 C CA . SER A 1 239 ? 65.741 -0.050 33.064 1.00 35.78 239 SER A CA 1
ATOM 1808 C C . SER A 1 239 ? 66.669 -1.160 32.554 1.00 35.78 239 SER A C 1
ATOM 1810 O O . SER A 1 239 ? 66.993 -2.043 33.331 1.00 35.78 239 SER A O 1
ATOM 1812 N N . GLU A 1 240 ? 67.223 -0.990 31.332 1.00 38.59 240 GLU A N 1
ATOM 1813 C CA . GLU A 1 240 ? 68.615 -0.536 31.034 1.00 38.59 240 GLU A CA 1
ATOM 1814 C C . GLU A 1 240 ? 68.711 0.077 29.597 1.00 38.59 240 GLU A C 1
ATOM 1816 O O . GLU A 1 240 ? 67.930 -0.267 28.714 1.00 38.59 240 GLU A O 1
ATOM 1821 N N . THR A 1 241 ? 69.608 1.054 29.399 1.00 39.03 241 THR A N 1
ATOM 1822 C CA . THR A 1 241 ? 69.808 1.999 28.256 1.00 39.03 241 THR A CA 1
ATOM 1823 C C . THR A 1 241 ? 70.943 1.542 27.292 1.00 39.03 241 THR A C 1
ATOM 1825 O O . THR A 1 241 ? 71.424 0.426 27.479 1.00 39.03 241 THR A O 1
ATOM 1828 N N . PRO A 1 242 ? 71.561 2.360 26.387 1.00 55.00 242 PRO A N 1
ATOM 1829 C CA . PRO A 1 242 ? 71.139 3.426 25.435 1.00 55.00 242 PRO A CA 1
ATOM 1830 C C . PRO A 1 242 ? 71.674 3.180 23.981 1.00 55.00 242 PRO A C 1
ATOM 1832 O O . PRO A 1 242 ? 72.387 2.204 23.766 1.00 55.00 242 PRO A O 1
ATOM 1835 N N . THR A 1 243 ? 71.406 4.074 22.998 1.00 33.88 243 THR A N 1
ATOM 1836 C CA . THR A 1 243 ? 72.392 4.630 22.007 1.00 33.88 243 THR A CA 1
ATOM 1837 C C . THR A 1 243 ? 71.740 5.531 20.917 1.00 33.88 243 THR A C 1
ATOM 1839 O O . THR A 1 243 ? 70.759 5.137 20.296 1.00 33.88 243 THR A O 1
ATOM 1842 N N . ASP A 1 244 ? 72.357 6.711 20.722 1.00 39.16 244 ASP A N 1
ATOM 1843 C CA . ASP A 1 244 ? 72.435 7.681 19.594 1.00 39.16 244 ASP A CA 1
ATOM 1844 C C . ASP A 1 244 ? 71.248 8.502 19.005 1.00 39.16 244 ASP A C 1
ATOM 1846 O O . ASP A 1 244 ? 70.462 8.052 18.176 1.00 39.16 244 ASP A O 1
ATOM 1850 N N . THR A 1 245 ? 71.275 9.798 19.366 1.00 39.34 245 THR A N 1
ATOM 1851 C CA . THR A 1 245 ? 70.943 11.085 18.669 1.00 39.34 245 THR A CA 1
ATOM 1852 C C . THR A 1 245 ? 71.741 11.242 17.334 1.00 39.34 245 THR A C 1
ATOM 1854 O O . THR A 1 245 ? 72.677 10.460 17.199 1.00 39.34 245 THR A O 1
ATOM 1857 N N . PRO A 1 246 ? 71.547 12.206 16.370 1.00 53.69 246 PRO A N 1
ATOM 1858 C CA . PRO A 1 246 ? 70.920 13.560 16.380 1.00 53.69 246 PRO A CA 1
ATOM 1859 C C . PRO A 1 246 ? 69.902 13.847 15.238 1.00 53.69 246 PRO A C 1
ATOM 1861 O O . PRO A 1 246 ? 69.813 13.092 14.281 1.00 53.69 246 PRO A O 1
ATOM 1864 N N . SER A 1 247 ? 68.955 14.798 15.335 1.00 41.22 247 SER A N 1
ATOM 1865 C CA . SER A 1 247 ? 68.996 16.279 15.454 1.00 41.22 247 SER A CA 1
ATOM 1866 C C . SER A 1 247 ? 69.461 17.006 14.181 1.00 41.22 247 SER A C 1
ATOM 1868 O O . SER A 1 247 ? 70.649 17.007 13.885 1.00 41.22 247 SER A O 1
ATOM 1870 N N . ASP A 1 248 ? 68.540 17.704 13.505 1.00 41.19 248 ASP A N 1
ATOM 1871 C CA . ASP A 1 248 ? 68.834 18.913 12.720 1.00 41.19 248 ASP A CA 1
ATOM 1872 C C . ASP A 1 248 ? 67.646 19.889 12.782 1.00 41.19 248 ASP A C 1
ATOM 1874 O O . ASP A 1 248 ? 66.485 19.479 12.862 1.00 41.19 248 ASP A O 1
ATOM 1878 N N . SER A 1 249 ? 67.981 21.174 12.826 1.00 44.44 249 SER A N 1
ATOM 1879 C CA . SER A 1 249 ? 67.171 22.293 13.299 1.00 44.44 249 SER A CA 1
ATOM 1880 C C . SER A 1 249 ? 66.952 23.339 12.210 1.00 44.44 249 SER A C 1
ATOM 1882 O O . SER A 1 249 ? 67.791 23.527 11.339 1.00 44.44 249 SER A O 1
ATOM 1884 N N . GLY A 1 250 ? 65.909 24.146 12.412 1.00 36.56 250 GLY A N 1
ATOM 1885 C CA . GLY A 1 250 ? 65.861 25.551 11.991 1.00 36.56 250 GLY A CA 1
ATOM 1886 C C . GLY A 1 250 ? 64.854 25.843 10.879 1.00 36.56 250 GLY A C 1
ATOM 1887 O O . GLY A 1 250 ? 64.581 25.008 10.029 1.00 36.56 250 GLY A O 1
ATOM 1888 N N . GLU A 1 251 ? 64.246 27.020 10.792 1.00 39.72 251 GLU A N 1
ATOM 1889 C CA . GLU A 1 251 ? 64.146 28.196 11.667 1.00 39.72 251 GLU A CA 1
ATOM 1890 C C . GLU A 1 251 ? 63.109 29.128 10.986 1.00 39.72 251 GLU A C 1
ATOM 1892 O O . GLU A 1 251 ? 62.909 29.014 9.775 1.00 39.72 251 GLU A O 1
ATOM 1897 N N . GLY A 1 252 ? 62.486 30.067 11.712 1.00 33.88 252 GLY A N 1
ATOM 1898 C CA . GLY A 1 252 ? 61.949 31.297 11.097 1.00 33.88 252 GLY A CA 1
ATOM 1899 C C . GLY A 1 252 ? 60.488 31.683 11.381 1.00 33.88 252 GLY A C 1
ATOM 1900 O O . GLY A 1 252 ? 59.600 31.461 10.564 1.00 33.88 252 GLY A O 1
ATOM 1901 N N . THR A 1 253 ? 60.266 32.356 12.511 1.00 40.09 253 THR A N 1
ATOM 1902 C CA . THR A 1 253 ? 59.255 33.427 12.741 1.00 40.09 253 THR A CA 1
ATOM 1903 C C . THR A 1 253 ? 59.749 34.761 12.087 1.00 40.09 253 THR A C 1
ATOM 1905 O O . THR A 1 253 ? 60.865 34.710 11.562 1.00 40.09 253 THR A O 1
ATOM 1908 N N . PRO A 1 254 ? 59.081 35.961 12.107 1.00 56.19 254 PRO A N 1
ATOM 1909 C CA . PRO A 1 254 ? 58.017 36.460 13.011 1.00 56.19 254 PRO A CA 1
ATOM 1910 C C . PRO A 1 254 ? 56.892 37.394 12.438 1.00 56.19 254 PRO A C 1
ATOM 1912 O O . PRO A 1 254 ? 56.969 37.918 11.335 1.00 56.19 254 PRO A O 1
ATOM 1915 N N . GLU A 1 255 ? 55.870 37.584 13.291 1.00 41.41 255 GLU A N 1
ATOM 1916 C CA . GLU A 1 255 ? 55.078 38.792 13.667 1.00 41.41 255 GLU A CA 1
ATOM 1917 C C . GLU A 1 255 ? 54.277 39.712 12.696 1.00 41.41 255 GLU A C 1
ATOM 1919 O O . GLU A 1 255 ? 54.812 40.366 11.813 1.00 41.41 255 GLU A O 1
ATOM 1924 N N . ALA A 1 256 ? 52.984 39.841 13.069 1.00 42.81 256 ALA A N 1
ATOM 1925 C CA . ALA A 1 256 ? 52.158 41.043 13.338 1.00 42.81 256 ALA A CA 1
ATOM 1926 C C . ALA A 1 256 ? 51.754 42.048 12.227 1.00 42.81 256 ALA A C 1
ATOM 1928 O O . ALA A 1 256 ? 52.587 42.702 11.620 1.00 42.81 256 ALA A O 1
ATOM 1929 N N . GLU A 1 257 ? 50.435 42.265 12.060 1.00 36.59 257 GLU A N 1
ATOM 1930 C CA . GLU A 1 257 ? 49.678 43.474 12.480 1.00 36.59 257 GLU A CA 1
ATOM 1931 C C . GLU A 1 257 ? 48.332 43.646 11.722 1.00 36.59 257 GLU A C 1
ATOM 1933 O O . GLU A 1 257 ? 48.195 43.276 10.561 1.00 36.59 257 GLU A O 1
ATOM 1938 N N . SER A 1 258 ? 47.379 44.310 12.398 1.00 39.38 258 SER A N 1
ATOM 1939 C CA . SER A 1 258 ? 46.298 45.157 11.845 1.00 39.38 258 SER A CA 1
ATOM 1940 C C . SER A 1 258 ? 44.936 44.550 11.422 1.00 39.38 258 SER A C 1
ATOM 1942 O O . SER A 1 258 ? 44.743 44.071 10.311 1.00 39.38 258 SER A O 1
ATOM 1944 N N . SER A 1 259 ? 43.936 44.769 12.292 1.00 42.44 259 SER A N 1
ATOM 1945 C CA . SER A 1 259 ? 42.501 45.077 12.024 1.00 42.44 259 SER A CA 1
ATOM 1946 C C . SER A 1 259 ? 42.288 46.093 10.862 1.00 42.44 259 SER A C 1
ATOM 1948 O O . SER A 1 259 ? 43.268 46.771 10.546 1.00 42.44 259 SER A O 1
ATOM 1950 N N . PRO A 1 260 ? 41.079 46.315 10.258 1.00 55.72 260 PRO A N 1
ATOM 1951 C CA . PRO A 1 260 ? 39.767 46.398 10.936 1.00 55.72 260 PRO A CA 1
ATOM 1952 C C . PRO A 1 260 ? 38.476 45.968 10.179 1.00 55.72 260 PRO A C 1
ATOM 1954 O O . PRO A 1 260 ? 38.438 45.791 8.968 1.00 55.72 260 PRO A O 1
ATOM 1957 N N . ASP A 1 261 ? 37.416 45.809 10.984 1.00 44.38 261 ASP A N 1
ATOM 1958 C CA . ASP A 1 261 ? 36.027 46.303 10.845 1.00 44.38 261 ASP A CA 1
ATOM 1959 C C . ASP A 1 261 ? 35.476 46.664 9.441 1.00 44.38 261 ASP A C 1
ATOM 1961 O O . ASP A 1 261 ? 35.907 47.643 8.833 1.00 44.38 261 ASP A O 1
ATOM 1965 N N . MET A 1 262 ? 34.438 45.943 8.982 1.00 44.25 262 MET A N 1
ATOM 1966 C CA . MET A 1 262 ? 33.389 46.499 8.108 1.00 44.25 262 MET A CA 1
ATOM 1967 C C . MET A 1 262 ? 32.104 45.646 8.168 1.00 44.25 262 MET A C 1
ATOM 1969 O O . MET A 1 262 ? 32.132 44.427 8.000 1.00 44.25 262 MET A O 1
ATOM 1973 N N . ALA A 1 263 ? 30.984 46.317 8.429 1.00 55.22 263 ALA A N 1
ATOM 1974 C CA . ALA A 1 263 ? 29.623 45.798 8.558 1.00 55.22 263 ALA A CA 1
ATOM 1975 C C . ALA A 1 263 ? 29.060 45.128 7.281 1.00 55.22 263 ALA A C 1
ATOM 1977 O O . ALA A 1 263 ? 29.519 45.426 6.179 1.00 55.22 263 ALA A O 1
ATOM 1978 N N . PRO A 1 264 ? 28.004 44.294 7.387 1.00 60.16 264 PRO A N 1
ATOM 1979 C CA . PRO A 1 264 ? 27.147 43.978 6.252 1.00 60.16 264 PRO A CA 1
ATOM 1980 C C . PRO A 1 264 ? 25.993 44.988 6.151 1.00 60.16 264 PRO A C 1
ATOM 1982 O O . PRO A 1 264 ? 25.085 45.000 6.986 1.00 60.16 264 PRO A O 1
ATOM 1985 N N . ASP A 1 265 ? 26.022 45.818 5.108 1.00 53.72 265 ASP A N 1
ATOM 1986 C CA . ASP A 1 265 ? 24.875 46.618 4.687 1.00 53.72 265 ASP A CA 1
ATOM 1987 C C . ASP A 1 265 ? 23.713 45.710 4.269 1.00 53.72 265 ASP A C 1
ATOM 1989 O O . ASP A 1 265 ? 23.849 44.784 3.464 1.00 53.72 265 ASP A O 1
ATOM 1993 N N . GLY A 1 266 ? 22.551 45.992 4.854 1.00 42.88 266 GLY A N 1
ATOM 1994 C CA . GLY A 1 266 ? 21.280 45.438 4.432 1.00 42.88 266 GLY A CA 1
ATOM 1995 C C . GLY A 1 266 ? 20.781 46.144 3.180 1.00 42.88 266 GLY A C 1
ATOM 1996 O O . GLY A 1 266 ? 20.724 47.369 3.138 1.00 42.88 266 GLY A O 1
ATOM 1997 N N . GLU A 1 267 ? 20.315 45.366 2.205 1.00 45.06 267 GLU A N 1
ATOM 1998 C CA . GLU A 1 267 ? 19.464 45.888 1.146 1.00 45.06 267 GLU A CA 1
ATOM 1999 C C . GLU A 1 267 ? 18.139 45.128 1.118 1.00 45.06 267 GLU A C 1
ATOM 2001 O O . GLU A 1 267 ? 18.024 43.947 0.792 1.00 45.06 267 GLU A O 1
ATOM 2006 N N . THR A 1 268 ? 17.115 45.859 1.537 1.00 47.50 268 THR A N 1
ATOM 2007 C CA . THR A 1 268 ? 15.705 45.563 1.359 1.00 47.50 268 THR A CA 1
ATOM 2008 C C . THR A 1 268 ? 15.360 45.517 -0.127 1.00 47.50 268 THR A C 1
ATOM 2010 O O . THR A 1 268 ? 15.467 46.532 -0.811 1.00 47.50 268 THR A O 1
ATOM 2013 N N . SER A 1 269 ? 14.815 44.401 -0.606 1.00 49.38 269 SER A N 1
ATOM 2014 C CA . SER A 1 269 ? 13.941 44.413 -1.781 1.00 49.38 269 SER A CA 1
ATOM 2015 C C . SER A 1 269 ? 12.654 43.647 -1.502 1.00 49.38 269 SER A C 1
ATOM 2017 O O . SER A 1 269 ? 12.563 42.424 -1.505 1.00 49.38 269 SER A O 1
ATOM 2019 N N . ARG A 1 270 ? 11.675 44.490 -1.187 1.00 47.69 270 ARG A N 1
ATOM 2020 C CA . ARG A 1 270 ? 10.230 44.331 -1.110 1.00 47.69 270 ARG A CA 1
ATOM 2021 C C . ARG A 1 270 ? 9.688 43.519 -2.300 1.00 47.69 270 ARG A C 1
ATOM 2023 O O . ARG A 1 270 ? 9.723 43.987 -3.433 1.00 47.69 270 ARG A O 1
ATOM 2030 N N . ILE A 1 271 ? 9.151 42.336 -2.017 1.00 57.28 271 ILE A N 1
ATOM 2031 C CA . ILE A 1 271 ? 8.300 41.559 -2.930 1.00 57.28 271 ILE A CA 1
ATOM 2032 C C . ILE A 1 271 ? 6.884 42.164 -2.851 1.00 57.28 271 ILE A C 1
ATOM 2034 O O . ILE A 1 271 ? 6.395 42.332 -1.730 1.00 57.28 271 ILE A O 1
ATOM 2038 N N . PRO A 1 272 ? 6.219 42.531 -3.962 1.00 59.97 272 PRO A N 1
ATOM 2039 C CA . PRO A 1 272 ? 4.828 42.967 -3.922 1.00 59.97 272 PRO A CA 1
ATOM 2040 C C . PRO A 1 272 ? 3.873 41.772 -3.798 1.00 59.97 272 PRO A C 1
ATOM 2042 O O . PRO A 1 272 ? 4.051 40.753 -4.461 1.00 59.97 272 PRO A O 1
ATOM 2045 N N . GLU A 1 273 ? 2.859 41.938 -2.946 1.00 49.97 273 GLU A N 1
ATOM 2046 C CA . GLU A 1 273 ? 1.646 41.119 -2.872 1.00 49.97 273 GLU A CA 1
ATOM 2047 C C . GLU A 1 273 ? 0.988 40.970 -4.248 1.00 49.97 273 GLU A C 1
ATOM 2049 O O . GLU A 1 273 ? 0.653 41.966 -4.890 1.00 49.97 273 GLU A O 1
ATOM 2054 N N . GLU A 1 274 ? 0.724 39.730 -4.652 1.00 54.81 274 GLU A N 1
ATOM 2055 C CA . GLU A 1 274 ? -0.233 39.4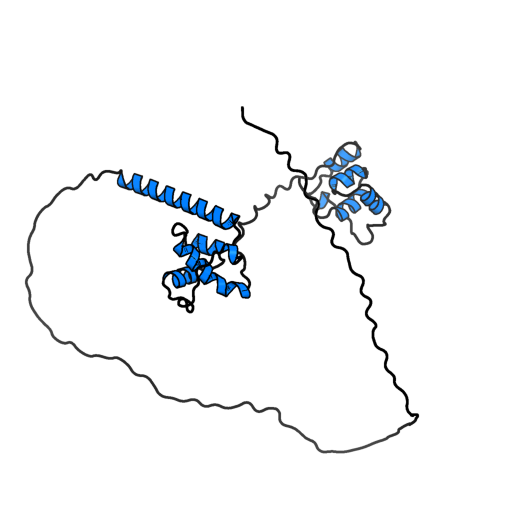16 -5.709 1.00 54.81 274 GLU A CA 1
ATOM 2056 C C . GLU A 1 274 ? -1.514 38.911 -5.028 1.00 54.81 274 GLU A C 1
ATOM 2058 O O . GLU A 1 274 ? -1.560 37.827 -4.442 1.00 54.81 274 GLU A O 1
ATOM 2063 N N . THR A 1 275 ? -2.533 39.769 -5.005 1.00 63.00 275 THR A N 1
ATOM 2064 C CA . THR A 1 275 ? -3.869 39.466 -4.483 1.00 63.00 275 THR A CA 1
ATOM 2065 C C . THR A 1 275 ? -4.641 38.622 -5.511 1.00 63.00 275 THR A C 1
ATOM 2067 O O . THR A 1 275 ? -4.606 38.963 -6.692 1.00 63.00 275 THR A O 1
ATOM 2070 N N . PRO A 1 276 ? -5.368 37.558 -5.116 1.00 61.31 276 PRO A N 1
ATOM 2071 C CA . PRO A 1 276 ? -6.122 36.731 -6.057 1.00 61.31 276 PRO A CA 1
ATOM 2072 C C . PRO A 1 276 ? -7.367 37.455 -6.586 1.00 61.31 276 PRO A C 1
ATOM 2074 O O . PRO A 1 276 ? -8.199 37.926 -5.810 1.00 61.31 276 PRO A O 1
ATOM 2077 N N . GLU A 1 277 ? -7.501 37.493 -7.909 1.00 59.56 277 GLU A N 1
ATOM 2078 C CA . GLU A 1 277 ? -8.656 38.003 -8.649 1.00 59.56 277 GLU A CA 1
ATOM 2079 C C . GLU A 1 277 ? -9.863 37.055 -8.469 1.00 59.56 277 GLU A C 1
ATOM 2081 O O . GLU A 1 277 ? -9.827 35.879 -8.839 1.00 59.56 277 GLU A O 1
ATOM 2086 N N . GLU A 1 278 ? -10.923 37.554 -7.828 1.00 65.88 278 GLU A N 1
ATOM 2087 C CA . GLU A 1 278 ? -12.196 36.860 -7.591 1.00 65.88 278 GLU A CA 1
ATOM 2088 C C . GLU A 1 278 ? -13.039 36.885 -8.889 1.00 65.88 278 GLU A C 1
ATOM 2090 O O . GLU A 1 278 ? -13.191 37.952 -9.488 1.00 65.88 278 GLU A O 1
ATOM 2095 N N . PRO A 1 279 ? -13.610 35.758 -9.361 1.00 70.19 279 PRO A N 1
ATOM 2096 C CA . PRO A 1 279 ? -14.445 35.759 -10.561 1.00 70.19 279 PRO A CA 1
ATOM 2097 C C . PRO A 1 279 ? -15.817 36.412 -10.296 1.00 70.19 279 PRO A C 1
ATOM 2099 O O . PRO A 1 279 ? -16.368 36.266 -9.199 1.00 70.19 279 PRO A O 1
ATOM 2102 N N . PRO A 1 280 ? -16.414 37.100 -11.289 1.00 67.25 280 PRO A N 1
ATOM 2103 C CA . PRO A 1 280 ? -17.675 37.808 -11.106 1.00 67.25 280 PRO A CA 1
ATOM 2104 C C . PRO A 1 280 ? -18.844 36.849 -10.845 1.00 67.25 280 PRO A C 1
ATOM 2106 O O . PRO A 1 280 ? -19.049 35.859 -11.548 1.00 67.25 280 PRO A O 1
ATOM 2109 N N . ARG A 1 281 ? -19.624 37.178 -9.810 1.00 55.38 281 ARG A N 1
ATOM 2110 C CA . ARG A 1 281 ? -20.906 36.555 -9.470 1.00 55.38 281 ARG A CA 1
ATOM 2111 C C . ARG A 1 281 ? -21.981 37.053 -10.440 1.00 55.38 281 ARG A C 1
ATOM 2113 O O . ARG A 1 281 ? -22.386 38.209 -10.359 1.00 55.38 281 ARG A O 1
ATOM 2120 N N . ASP A 1 282 ? -22.452 36.175 -11.319 1.00 61.75 282 ASP A N 1
ATOM 2121 C CA . ASP A 1 282 ? -23.706 36.364 -12.050 1.00 61.75 282 ASP A CA 1
ATOM 2122 C C . ASP A 1 282 ? -24.889 36.031 -11.126 1.00 61.75 282 ASP A C 1
ATOM 2124 O O . ASP A 1 282 ? -25.266 34.874 -10.937 1.00 61.75 282 ASP A O 1
ATOM 2128 N N . ASP A 1 283 ? -25.464 37.076 -10.534 1.00 54.38 283 ASP A N 1
ATOM 2129 C CA . ASP A 1 283 ? -26.789 37.070 -9.918 1.00 54.38 283 ASP A CA 1
ATOM 2130 C C . ASP A 1 283 ? -27.805 37.582 -10.950 1.00 54.38 283 ASP A C 1
ATOM 2132 O O . ASP A 1 283 ? -28.003 38.788 -11.093 1.00 54.38 283 ASP A O 1
ATOM 2136 N N . LEU A 1 284 ? -28.486 36.674 -11.659 1.00 59.34 284 LEU A N 1
ATOM 2137 C CA . LEU A 1 284 ? -29.750 36.979 -12.336 1.00 59.34 284 LEU A CA 1
ATOM 2138 C C . LEU A 1 284 ? -30.745 35.811 -12.219 1.00 59.34 284 LEU A C 1
ATOM 2140 O O . LEU A 1 284 ? -30.715 34.841 -12.965 1.00 59.34 284 LEU A O 1
ATOM 2144 N N . ALA A 1 285 ? -31.685 36.009 -11.294 1.00 54.72 285 ALA A N 1
ATOM 2145 C CA . ALA A 1 285 ? -33.124 35.817 -11.476 1.00 54.72 285 ALA A CA 1
ATOM 2146 C C . ALA A 1 285 ? -33.693 34.403 -11.751 1.00 54.72 285 ALA A C 1
ATOM 2148 O O . ALA A 1 285 ? -33.846 33.977 -12.887 1.00 54.72 285 ALA A O 1
ATOM 2149 N N . GLY A 1 286 ? -34.288 33.831 -10.697 1.00 49.78 286 GLY A N 1
ATOM 2150 C CA . GLY A 1 286 ? -35.740 33.582 -10.683 1.00 49.78 286 GLY A CA 1
ATOM 2151 C C . GLY A 1 286 ? -36.260 32.201 -11.142 1.00 49.78 286 GLY A C 1
ATOM 2152 O O . GLY A 1 286 ? -35.744 31.625 -12.093 1.00 49.78 286 GLY A O 1
ATOM 2153 N N . PRO A 1 287 ? -37.319 31.664 -10.495 1.00 62.66 287 PRO A N 1
ATOM 2154 C CA . PRO A 1 287 ? -37.787 30.290 -10.687 1.00 62.66 287 PRO A CA 1
ATOM 2155 C C . PRO A 1 287 ? -38.867 30.163 -11.773 1.00 62.66 287 PRO A C 1
ATOM 2157 O O . PRO A 1 287 ? -39.777 30.994 -11.840 1.00 62.66 287 PRO A O 1
ATOM 2160 N N . ARG A 1 288 ? -38.836 29.062 -12.533 1.00 46.03 288 ARG A N 1
ATOM 2161 C CA . ARG A 1 288 ? -40.009 28.408 -13.136 1.00 46.03 288 ARG A CA 1
ATOM 2162 C C . ARG A 1 288 ? -39.786 26.908 -13.248 1.00 46.03 288 ARG A C 1
ATOM 2164 O O . ARG A 1 288 ? -38.672 26.521 -13.655 1.00 46.03 288 ARG A O 1
#

Sequence (288 aa):
MPSLLMPKATAVWLVDNTTLTFDQIAKLCQLHSLEIQAIADGEVSSGIIGLDPISNGQLTREEIVRCEGDPTAEVELIKPYIPVPEAKPKGARYTPISKRNDKPDAIAWLLKNQEDLSDAQIGRLVGTTKPTINAVRDRTHWNSSNLRPRHPVELGLCTRTDIDAEIAKARKRTAKKTKKSAAAQARPAAEAPGAKTLDSQLPSTEDVAAAPAESEPPAPAHEEPAREEPAPEDVSLPSETPTDTPSDSGEGTPEAESSPDMAPDGETSRIPEETPEEPPRDDLAGPR

Radius of gyration: 42.85 Å; chains: 1; bounding box: 118×85×107 Å

Foldseek 3Di:
DDADPDLLLQLLQCLVPAQAQLVQSCVNSVHDSVVSVCSNVVNPCVPRHRDHCCVVQQAPPVQRVVRSVPNPDHRHTDDDPDPDPDDDPDAADDDDPVLPVCLLLQLLQCVVPPVLADLVLSCNQQVDDSVSSVCSVVLVPPCSVVHHNDHSVVSVSHPPVSVVVRSVVSVVVVVVVVVVVVVVVPPDDDDDDDDDDDDDDDDDDDDDDDDDDDDDDDDDDDDDDDDDDDDDDDDDDDDDDDDDDDDDDDDDDDDDDDDDDDDDDDDDDDDDDDDDDDDDDDDDDDDD

pLDDT: mean 72.48, std 22.39, range [31.08, 95.75]